Protein AF-A0A7E4UNX4-F1 (afdb_monomer_lite)

Secondary structure (DSSP, 8-state):
------------------------TTTB-TTT-PBP-SSSS-EEEPTTS-EEEHHHHHHHHHTT-EE-SSS-PEE--S-GGGSPB-HHHHHHHHHHHHHHHHTS---SS------HHHHHHHHHHHHHHHHHHHHHHHHHHHHHHHHHHHHHHHHHHHHHHHHHHHHHHH---GGG------TT---------THHHHHHHHS---TTTHHHHHHHHHHHHHHHHH-------------------TT-----------

Sequence (258 aa):
MSYDNTNIITTPIEATSTNDNTFDGFSNCLICHQTFNLTSRAPLVIPCGDTVCRECIQSSIQAGAFKCVDCNDIVAINDLKELPVNVSLIRSLETMKVIATDNVIMPAKSRPKVDVFDLEKQLDDYLAEELMQFTECVDDEVDALDEAIYLIKKVYKSIEAYATEMNRRTTFDEDDVGLLQVPGLTAYDYNYDYGYYNDFVTTGSVADSDQLEADEIDAFEANNNDTRIASRSRACSETSVEMEDEFGFDYIHHSKCK

pLDDT: mean 71.3, std 21.06, range [36.72, 96.88]

InterPro domains:
  IPR001841 Zinc finger, RING-type [PS50089] (29-72)
  IPR013083 Zinc finger, RING/FYVE/PHD-type [G3DSA:3.30.40.10] (17-104)
  IPR027370 Zinc finger, RING-type, eukaryotic [PF13445] (29-68)
  IPR051435 RING finger E3 ubiquitin-protein ligases [PTHR22791] (25-126)

Structure (mmCIF, N/CA/C/O backbone):
data_AF-A0A7E4UNX4-F1
#
_entry.id   AF-A0A7E4UNX4-F1
#
loop_
_atom_site.group_PDB
_atom_site.id
_atom_site.type_symbol
_atom_site.label_atom_id
_atom_site.label_alt_id
_atom_site.label_comp_id
_atom_site.label_asym_id
_atom_site.label_entity_id
_atom_site.label_seq_id
_atom_site.pdbx_PDB_ins_code
_atom_site.Cartn_x
_atom_site.Cartn_y
_atom_site.Cartn_z
_atom_site.occupancy
_atom_site.B_iso_or_equiv
_atom_site.auth_seq_id
_atom_site.auth_comp_id
_atom_site.auth_asym_id
_atom_site.auth_atom_id
_atom_site.pdbx_PDB_model_num
ATOM 1 N N . MET A 1 1 ? -41.470 -48.672 28.994 1.00 44.00 1 MET A N 1
ATOM 2 C CA . MET A 1 1 ? -40.208 -48.348 28.302 1.00 44.00 1 MET A CA 1
ATOM 3 C C . MET A 1 1 ? -40.252 -46.868 27.987 1.00 44.00 1 MET A C 1
ATOM 5 O O . MET A 1 1 ? -41.253 -46.414 27.453 1.00 44.00 1 MET A O 1
ATOM 9 N N . SER A 1 2 ? -39.262 -46.152 28.508 1.00 43.28 2 SER A N 1
ATOM 10 C CA . SER A 1 2 ? -39.123 -44.692 28.555 1.00 43.28 2 SER A CA 1
ATOM 11 C C . SER A 1 2 ? -38.337 -44.178 27.337 1.00 43.28 2 SER A C 1
ATOM 13 O O . SER A 1 2 ? -37.751 -45.007 26.642 1.00 43.28 2 SER A O 1
ATOM 15 N N . TYR A 1 3 ? -38.277 -42.843 27.199 1.00 39.62 3 TYR A N 1
ATOM 16 C CA . TYR A 1 3 ? -37.485 -41.991 26.282 1.00 39.62 3 TYR A CA 1
ATOM 17 C C . TYR A 1 3 ? -38.154 -41.687 24.920 1.00 39.62 3 TYR A C 1
ATOM 19 O O . TYR A 1 3 ? -38.624 -42.598 24.253 1.00 39.62 3 TYR A O 1
ATOM 27 N N . ASP A 1 4 ? -38.245 -40.452 24.414 1.00 39.84 4 ASP A N 1
ATOM 28 C CA . ASP A 1 4 ? -37.863 -39.129 24.924 1.00 39.84 4 ASP A CA 1
ATOM 29 C C . ASP A 1 4 ? -38.672 -38.044 24.185 1.00 39.84 4 ASP A C 1
ATOM 31 O O . ASP A 1 4 ? -38.914 -38.142 22.982 1.00 39.84 4 ASP A O 1
ATOM 35 N N . ASN A 1 5 ? -39.080 -37.008 24.922 1.00 45.53 5 ASN A N 1
ATOM 36 C CA . ASN A 1 5 ? -39.727 -35.796 24.417 1.00 45.53 5 ASN A CA 1
ATOM 37 C C . ASN A 1 5 ? -38.642 -34.805 23.962 1.00 45.53 5 ASN A C 1
ATOM 39 O O . ASN A 1 5 ? -37.939 -34.234 24.798 1.00 45.53 5 ASN A O 1
ATOM 43 N N . THR A 1 6 ? -38.527 -34.543 22.662 1.00 50.34 6 THR A N 1
ATOM 44 C CA . THR A 1 6 ? -37.711 -33.442 22.136 1.00 50.34 6 THR A CA 1
ATOM 45 C C . THR A 1 6 ? -38.497 -32.133 22.185 1.00 50.34 6 THR A C 1
ATOM 47 O O . THR A 1 6 ? -39.309 -31.824 21.317 1.00 50.34 6 THR A O 1
ATOM 50 N N . ASN A 1 7 ? -38.225 -31.344 23.226 1.00 40.00 7 ASN A N 1
ATOM 51 C CA . ASN A 1 7 ? -38.581 -29.930 23.297 1.00 40.00 7 ASN A CA 1
ATOM 52 C C . ASN A 1 7 ? -37.763 -29.145 22.263 1.00 40.00 7 ASN A C 1
ATOM 54 O O . ASN A 1 7 ? -36.572 -28.902 22.458 1.00 40.00 7 ASN A O 1
ATOM 58 N N . ILE A 1 8 ? -38.408 -28.724 21.178 1.00 43.69 8 ILE A N 1
ATOM 59 C CA . ILE A 1 8 ? -37.862 -27.724 20.259 1.00 43.69 8 ILE A CA 1
ATOM 60 C C . ILE A 1 8 ? -38.105 -26.355 20.900 1.00 43.69 8 ILE A C 1
ATOM 62 O O . ILE A 1 8 ? -39.220 -25.834 20.899 1.00 43.69 8 ILE A O 1
ATOM 66 N N . ILE A 1 9 ? -37.057 -25.794 21.503 1.00 44.03 9 ILE A N 1
ATOM 67 C CA . ILE A 1 9 ? -37.040 -24.407 21.970 1.00 44.03 9 ILE A CA 1
ATOM 68 C C . ILE A 1 9 ? -36.856 -23.529 20.731 1.00 44.03 9 ILE A C 1
ATOM 70 O O . ILE A 1 9 ? -35.742 -23.307 20.267 1.00 44.03 9 ILE A O 1
ATOM 74 N N . THR A 1 10 ? -37.967 -23.059 20.173 1.00 40.59 10 THR A N 1
ATOM 75 C CA . THR A 1 10 ? -37.976 -21.974 19.187 1.00 40.59 10 THR A CA 1
ATOM 76 C C . THR A 1 10 ? -37.843 -20.665 19.958 1.00 40.59 10 THR A C 1
ATOM 7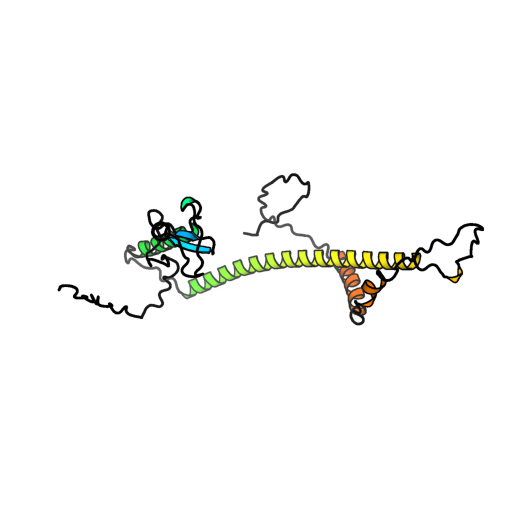8 O O . THR A 1 10 ? -38.800 -20.214 20.588 1.00 40.59 10 THR A O 1
ATOM 81 N N . THR A 1 11 ? -36.649 -20.078 19.979 1.00 46.47 11 THR A N 1
ATOM 82 C CA . THR A 1 11 ? -36.480 -18.692 20.428 1.00 46.47 11 THR A CA 1
ATOM 83 C C . THR A 1 11 ? -37.094 -17.743 19.392 1.00 46.47 11 THR A C 1
ATOM 85 O O . THR A 1 11 ? -37.075 -18.050 18.196 1.00 46.47 11 THR A O 1
ATOM 88 N N . PRO A 1 12 ? -37.660 -16.595 19.808 1.00 43.38 12 PRO A N 1
ATOM 89 C CA . PRO A 1 12 ? -38.169 -15.609 18.870 1.00 43.38 12 PRO A CA 1
ATOM 90 C C . PRO A 1 12 ? -36.982 -14.995 18.128 1.00 43.38 12 PRO A C 1
ATOM 92 O O . PRO A 1 12 ? -36.076 -14.441 18.747 1.00 43.38 12 PRO A O 1
ATOM 95 N N . ILE A 1 13 ? -36.992 -15.103 16.803 1.00 46.28 13 ILE A N 1
ATOM 96 C CA . ILE A 1 13 ? -36.142 -14.291 15.938 1.00 46.28 13 ILE A CA 1
ATOM 97 C C . ILE A 1 13 ? -36.714 -12.876 16.029 1.00 46.28 13 ILE A C 1
ATOM 99 O O . ILE A 1 13 ? -37.754 -12.577 15.440 1.00 46.28 13 ILE A O 1
ATOM 103 N N . GLU A 1 14 ? -36.080 -12.033 16.840 1.00 44.41 14 GLU A N 1
ATOM 104 C CA . GLU A 1 14 ? -36.324 -10.597 16.823 1.00 44.41 14 GLU A CA 1
ATOM 105 C C . GLU A 1 14 ? -35.944 -10.079 15.436 1.00 44.41 14 GLU A C 1
ATOM 107 O O . GLU A 1 14 ? -34.805 -10.204 14.986 1.00 44.41 14 GLU A O 1
ATOM 112 N N . ALA A 1 15 ? -36.945 -9.560 14.729 1.00 47.31 15 ALA A N 1
ATOM 113 C CA . ALA A 1 15 ? -36.776 -8.931 13.436 1.00 47.31 15 ALA A CA 1
ATOM 114 C C . ALA A 1 15 ? -35.871 -7.705 13.599 1.00 47.31 15 ALA A C 1
ATOM 116 O O . ALA A 1 15 ? -36.282 -6.682 14.150 1.00 47.31 15 ALA A O 1
ATOM 117 N N . THR A 1 16 ? -34.637 -7.805 13.114 1.00 39.34 16 THR A N 1
ATOM 118 C CA . THR A 1 16 ? -33.763 -6.651 12.965 1.00 39.34 16 THR A CA 1
ATOM 119 C C . THR A 1 16 ? -34.280 -5.790 11.819 1.00 39.34 16 THR A C 1
ATOM 121 O O . THR A 1 16 ? -34.360 -6.196 10.661 1.00 39.34 16 THR A O 1
ATOM 124 N N . SER A 1 17 ? -34.685 -4.585 12.206 1.00 43.59 17 SER A N 1
ATOM 125 C CA . SER A 1 17 ? -35.037 -3.455 11.358 1.00 43.59 17 SER A CA 1
ATOM 126 C C . SER A 1 17 ? -33.935 -3.188 10.331 1.00 43.59 17 SER A C 1
ATOM 128 O O . SER A 1 17 ? -32.885 -2.643 10.657 1.00 43.59 17 SER A O 1
ATOM 130 N N . THR A 1 18 ? -34.185 -3.554 9.078 1.00 51.38 18 THR A N 1
ATOM 131 C CA . THR A 1 18 ? -33.386 -3.146 7.923 1.00 51.38 18 THR A CA 1
ATOM 132 C C . THR A 1 18 ? -33.704 -1.691 7.603 1.00 51.38 18 THR A C 1
ATOM 134 O O . THR A 1 18 ? -34.692 -1.429 6.923 1.00 51.38 18 THR A O 1
ATOM 137 N N . ASN A 1 19 ? -32.920 -0.763 8.143 1.00 56.94 19 ASN A N 1
ATOM 138 C CA . ASN A 1 19 ? -32.710 0.585 7.613 1.00 56.94 19 ASN A CA 1
ATOM 139 C C . ASN A 1 19 ? -31.602 1.239 8.439 1.00 56.94 19 ASN A C 1
ATOM 141 O O . ASN A 1 19 ? -31.904 1.872 9.440 1.00 56.94 19 ASN A O 1
ATOM 145 N N . ASP A 1 20 ? -30.350 1.055 8.029 1.00 43.50 20 ASP A N 1
ATOM 146 C CA . ASP A 1 20 ? -29.306 2.063 8.216 1.00 43.50 20 ASP A CA 1
ATOM 147 C C . ASP A 1 20 ? -28.106 1.704 7.333 1.00 43.50 20 ASP A C 1
ATOM 149 O O . ASP A 1 20 ? -27.371 0.753 7.583 1.00 43.50 20 ASP A O 1
ATOM 153 N N . ASN A 1 21 ? -27.906 2.492 6.275 1.00 46.56 21 ASN A N 1
ATOM 154 C CA . ASN A 1 21 ? -26.617 2.607 5.595 1.00 46.56 21 ASN A CA 1
ATOM 155 C C . ASN A 1 21 ? -25.694 3.500 6.444 1.00 46.56 21 ASN A C 1
ATOM 157 O O . ASN A 1 21 ? -25.134 4.475 5.939 1.00 46.56 21 ASN A O 1
ATOM 161 N N . THR A 1 22 ? -25.575 3.229 7.746 1.00 49.22 22 THR A N 1
ATOM 162 C CA . THR A 1 22 ? -24.546 3.870 8.553 1.00 49.22 22 THR A CA 1
ATOM 163 C C . THR A 1 22 ? -23.226 3.183 8.251 1.00 49.22 22 THR A C 1
ATOM 165 O O . THR A 1 22 ? -23.085 1.961 8.276 1.00 49.22 22 THR A O 1
ATOM 168 N N . PHE A 1 23 ? -22.253 4.007 7.893 1.00 51.16 23 PHE A N 1
ATOM 169 C CA . PHE A 1 23 ? -20.862 3.673 7.623 1.00 51.16 23 PHE A CA 1
ATOM 170 C C . PHE A 1 23 ? -20.157 3.221 8.926 1.00 51.16 23 PHE A C 1
ATOM 172 O O . PHE A 1 23 ? -19.158 3.792 9.344 1.00 51.16 23 PHE A O 1
ATOM 179 N N . ASP A 1 24 ? -20.704 2.212 9.611 1.00 57.22 24 ASP A N 1
ATOM 180 C CA . ASP A 1 24 ? -20.286 1.727 10.938 1.00 57.22 24 ASP A CA 1
ATOM 181 C C . ASP A 1 24 ? -19.348 0.506 10.862 1.00 57.22 24 ASP A C 1
ATOM 183 O O . ASP A 1 24 ? -18.992 -0.092 11.881 1.00 57.22 24 ASP A O 1
ATOM 187 N N . GLY A 1 25 ? -18.935 0.117 9.652 1.00 65.69 25 GLY A N 1
ATOM 188 C CA . GLY A 1 25 ? -18.135 -1.090 9.423 1.00 65.69 25 GLY A CA 1
ATOM 189 C C . GLY A 1 25 ? -16.699 -1.004 9.944 1.00 65.69 25 GLY A C 1
ATOM 190 O O . GLY A 1 25 ? -16.122 -2.022 10.310 1.00 65.69 25 GLY A O 1
ATOM 191 N N . PHE A 1 26 ? -16.117 0.195 10.024 1.00 80.31 26 PHE A N 1
ATOM 192 C CA . PHE A 1 26 ? -14.691 0.343 10.338 1.00 80.31 26 PHE A CA 1
ATOM 193 C C . PHE A 1 26 ? -14.391 0.325 11.841 1.00 80.31 26 PHE A C 1
ATOM 195 O O . PHE A 1 26 ? -13.307 -0.075 12.251 1.00 80.31 26 PHE A O 1
ATOM 202 N N . SER A 1 27 ? -15.336 0.750 12.683 1.00 88.25 27 SER A N 1
ATOM 203 C CA . SER A 1 27 ? -15.129 0.928 14.128 1.00 88.25 27 SER A CA 1
ATOM 204 C C . SER A 1 27 ? -15.404 -0.325 14.963 1.00 88.25 27 SER A C 1
ATOM 206 O O . SER A 1 27 ? -15.071 -0.357 16.154 1.00 88.25 27 SER A O 1
ATOM 208 N N . ASN A 1 28 ? -15.994 -1.354 14.353 1.00 93.06 28 ASN A N 1
ATOM 209 C CA . ASN A 1 28 ? -16.542 -2.515 15.036 1.00 93.06 28 ASN A CA 1
ATOM 210 C C . ASN A 1 28 ? -15.865 -3.811 14.584 1.00 93.06 28 ASN A C 1
ATOM 212 O O . ASN A 1 28 ? -15.487 -3.981 13.430 1.00 93.06 28 ASN A O 1
ATOM 216 N N . CYS A 1 29 ? -15.735 -4.759 15.508 1.00 94.25 29 CYS A N 1
ATOM 217 C CA . CYS A 1 29 ? -15.211 -6.084 15.196 1.00 94.25 29 CYS A CA 1
ATOM 218 C C . CYS A 1 29 ? -16.182 -6.863 14.300 1.00 94.25 29 CYS A C 1
ATOM 220 O O . CYS A 1 29 ? -17.353 -6.996 14.647 1.00 94.25 29 CYS A O 1
ATOM 222 N N . LEU A 1 30 ? -15.685 -7.468 13.220 1.00 91.12 30 LEU A N 1
ATOM 223 C CA . LEU A 1 30 ? -16.496 -8.221 12.251 1.00 91.12 30 LEU A CA 1
ATOM 224 C C . LEU A 1 30 ? -17.196 -9.462 12.834 1.00 91.12 30 LEU A C 1
ATOM 226 O O . LEU A 1 30 ? -18.178 -9.930 12.273 1.00 91.12 30 LEU A O 1
ATOM 230 N N . ILE A 1 31 ? -16.711 -9.992 13.963 1.00 93.25 31 ILE A N 1
ATOM 231 C CA . ILE A 1 31 ? -17.255 -11.212 14.585 1.00 93.25 31 ILE A CA 1
ATOM 232 C C . ILE A 1 31 ? -18.332 -10.904 15.628 1.00 93.25 31 ILE A C 1
ATOM 234 O O . ILE A 1 31 ? -19.344 -11.592 15.704 1.00 93.25 31 ILE A O 1
ATOM 238 N N . CYS A 1 32 ? -18.106 -9.905 16.484 1.00 94.81 32 CYS A N 1
ATOM 239 C CA . CYS A 1 32 ? -19.021 -9.592 17.592 1.00 94.81 32 CYS A CA 1
ATOM 240 C C . CYS A 1 32 ? -19.773 -8.270 17.424 1.00 94.81 32 CYS A C 1
ATOM 242 O O . CYS A 1 32 ? -20.590 -7.942 18.280 1.00 94.81 32 CYS A O 1
ATOM 244 N N . HIS A 1 33 ? -19.464 -7.502 16.376 1.00 93.38 33 HIS A N 1
ATOM 245 C CA . HIS A 1 33 ? -20.041 -6.194 16.057 1.00 93.38 33 HIS A CA 1
ATOM 246 C C . HIS A 1 33 ? -19.931 -5.149 17.174 1.00 93.38 33 HIS A C 1
ATOM 248 O O . HIS A 1 33 ? -20.681 -4.181 17.202 1.00 93.38 33 HIS A O 1
ATOM 254 N N . GLN A 1 34 ? -18.981 -5.320 18.096 1.00 93.19 34 GLN A N 1
ATOM 255 C CA . GLN A 1 34 ? -18.726 -4.337 19.147 1.00 93.19 34 GLN A CA 1
ATOM 256 C C . GLN A 1 34 ? -17.508 -3.483 18.814 1.00 93.19 34 GLN A C 1
ATOM 258 O O . GLN A 1 34 ? -16.544 -3.966 18.211 1.00 93.19 34 GLN A O 1
ATOM 263 N N . THR A 1 35 ? -17.535 -2.242 19.287 1.00 92.56 35 THR A N 1
ATOM 264 C CA . THR A 1 35 ? -16.486 -1.252 19.055 1.00 92.56 35 THR A CA 1
ATOM 265 C C . THR A 1 35 ? -15.158 -1.664 19.682 1.00 92.56 35 THR A C 1
ATOM 267 O O . THR A 1 35 ? -15.101 -2.174 20.809 1.00 92.56 35 THR A O 1
ATOM 270 N N . PHE A 1 36 ? -14.071 -1.416 18.957 1.00 94.62 36 PHE A N 1
ATOM 271 C CA . PHE A 1 36 ? -12.723 -1.683 19.448 1.00 94.62 36 PHE A CA 1
ATOM 272 C C . PHE A 1 36 ? -12.348 -0.788 20.640 1.00 94.62 36 PHE A C 1
ATOM 274 O O . PHE A 1 36 ? -12.785 0.358 20.768 1.00 94.62 36 PHE A O 1
ATOM 281 N N . ASN A 1 37 ? -11.512 -1.319 21.534 1.00 90.75 37 ASN A N 1
ATOM 282 C CA . ASN A 1 37 ? -10.936 -0.576 22.656 1.00 90.75 37 ASN A CA 1
ATOM 283 C C . ASN A 1 37 ? -9.554 -1.129 23.025 1.00 90.75 37 ASN A C 1
ATOM 285 O O . ASN A 1 37 ? -9.267 -2.291 22.771 1.00 90.75 37 ASN A O 1
ATOM 289 N N . LEU A 1 38 ? -8.697 -0.322 23.649 1.00 88.06 38 LEU A N 1
ATOM 290 C CA . LEU A 1 38 ? -7.324 -0.733 23.976 1.00 88.06 38 LEU A CA 1
ATOM 291 C C . LEU A 1 38 ? -7.230 -1.825 25.052 1.00 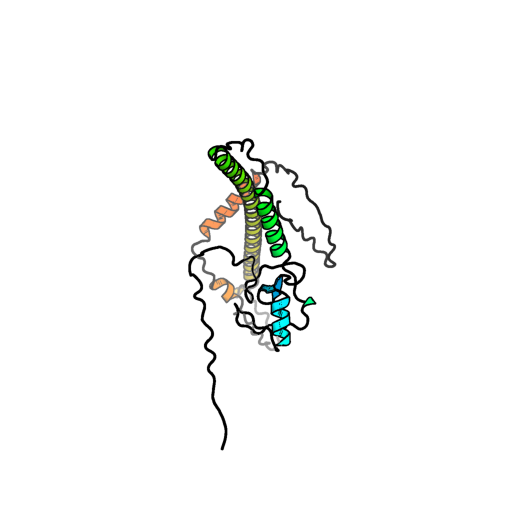88.06 38 LEU A C 1
ATOM 293 O O . LEU A 1 38 ? -6.225 -2.529 25.121 1.00 88.06 38 LEU A O 1
ATOM 297 N N . THR A 1 39 ? -8.256 -1.971 25.889 1.00 88.06 39 THR A N 1
ATOM 298 C CA . THR A 1 39 ? -8.182 -2.798 27.097 1.00 88.06 39 THR A CA 1
ATOM 299 C C . THR A 1 39 ? -8.513 -4.256 26.808 1.00 88.06 39 THR A C 1
ATOM 301 O O . THR A 1 39 ? -7.677 -5.138 26.982 1.00 88.06 39 THR A O 1
ATOM 304 N N . SER A 1 40 ? -9.742 -4.524 26.377 1.00 90.56 40 SER A N 1
ATOM 305 C CA . SER A 1 40 ? -10.277 -5.878 26.237 1.00 90.56 40 SER A CA 1
ATOM 306 C C . SER A 1 40 ? -10.510 -6.246 24.769 1.00 90.56 40 SER A C 1
ATOM 308 O O . SER A 1 40 ? -10.265 -7.376 24.354 1.00 90.56 40 SER A O 1
ATOM 310 N N . ARG A 1 41 ? -10.844 -5.259 23.928 1.00 94.44 41 ARG A N 1
ATOM 311 C CA . ARG A 1 41 ? -11.157 -5.445 22.501 1.00 94.44 41 ARG A CA 1
ATOM 312 C C . ARG A 1 41 ? -10.122 -4.794 21.600 1.00 94.44 41 ARG A C 1
ATOM 314 O O . ARG A 1 41 ? -10.485 -4.098 20.653 1.00 94.44 41 ARG A O 1
ATOM 321 N N . ALA A 1 42 ? -8.843 -5.011 21.904 1.00 95.81 42 ALA A N 1
ATOM 322 C CA . ALA A 1 42 ? -7.764 -4.463 21.090 1.00 95.81 42 ALA A CA 1
ATOM 323 C C . ALA A 1 42 ? -7.902 -4.995 19.649 1.00 95.81 42 ALA A C 1
ATOM 325 O O . ALA A 1 42 ? -8.073 -6.210 19.496 1.00 95.81 42 ALA A O 1
ATOM 326 N N . PRO A 1 43 ? -7.878 -4.129 18.622 1.00 96.88 43 PRO A N 1
ATOM 327 C CA . PRO A 1 43 ? -7.968 -4.542 17.229 1.00 96.88 43 PRO A CA 1
ATOM 328 C C . PRO A 1 43 ? -6.649 -5.201 16.826 1.00 96.88 43 PRO A C 1
ATOM 330 O O . PRO A 1 43 ? -5.623 -4.529 16.764 1.00 96.88 43 PRO A O 1
ATOM 333 N N . LEU A 1 44 ? -6.660 -6.511 16.601 1.00 96.50 44 LEU A N 1
ATOM 334 C CA . LEU A 1 44 ? -5.495 -7.280 16.171 1.00 96.50 44 LEU A CA 1
ATOM 335 C C . LEU A 1 44 ? -5.602 -7.556 14.673 1.00 96.50 44 LEU A C 1
ATOM 337 O O . LEU A 1 44 ? -6.660 -7.977 14.203 1.00 96.50 44 LEU A O 1
ATOM 341 N N . VAL A 1 45 ? -4.516 -7.316 13.944 1.00 96.00 45 VAL A N 1
ATOM 342 C CA . VAL A 1 45 ? -4.421 -7.609 12.512 1.00 96.00 45 VAL A CA 1
ATOM 343 C C . VAL A 1 45 ? -3.992 -9.061 12.345 1.00 96.00 45 VAL A C 1
ATOM 345 O O . VAL A 1 45 ? -2.953 -9.470 12.867 1.00 96.00 45 VAL A O 1
ATOM 348 N N . ILE A 1 46 ? -4.803 -9.849 11.646 1.00 94.88 46 ILE A N 1
ATOM 349 C CA . ILE A 1 46 ? -4.486 -11.242 11.313 1.00 94.88 46 ILE A CA 1
ATOM 350 C C . ILE A 1 46 ? -3.675 -11.313 10.001 1.00 94.88 46 ILE A C 1
ATOM 352 O O . ILE A 1 46 ? -3.680 -10.353 9.236 1.00 94.88 46 ILE A O 1
ATOM 356 N N . PRO A 1 47 ? -2.973 -12.424 9.700 1.00 93.94 47 PRO A N 1
ATOM 357 C CA . PRO A 1 47 ? -2.087 -12.546 8.535 1.00 93.94 47 PRO A CA 1
ATOM 358 C C . PRO A 1 47 ? -2.717 -12.253 7.167 1.00 93.94 47 PRO A C 1
ATOM 360 O O . PRO A 1 47 ? -1.997 -11.861 6.255 1.00 93.94 47 PRO A O 1
ATOM 363 N N . CYS A 1 48 ? -4.034 -12.418 7.006 1.00 93.12 48 CYS A N 1
ATOM 364 C CA . CYS A 1 48 ? -4.735 -12.048 5.770 1.00 93.12 48 CYS A CA 1
ATOM 365 C C . CYS A 1 48 ? -5.003 -10.537 5.635 1.00 93.12 48 CYS A C 1
ATOM 367 O O . CYS A 1 48 ? -5.456 -10.103 4.584 1.00 93.12 48 CYS A O 1
ATOM 369 N N . GLY A 1 49 ? -4.702 -9.738 6.665 1.00 93.19 49 GLY A N 1
ATOM 370 C CA . GLY A 1 49 ? -4.854 -8.280 6.684 1.00 93.19 49 GLY A CA 1
ATOM 371 C C . GLY A 1 49 ? -6.082 -7.778 7.448 1.00 93.19 49 GLY A C 1
ATOM 372 O O . GLY A 1 49 ? -6.123 -6.605 7.825 1.00 93.19 49 GLY A O 1
ATOM 373 N N . ASP A 1 50 ? -7.051 -8.647 7.741 1.00 92.75 50 ASP A N 1
ATOM 374 C CA . ASP A 1 50 ? -8.273 -8.235 8.434 1.00 92.75 50 ASP A CA 1
ATOM 375 C C . ASP A 1 50 ? -8.009 -7.890 9.904 1.00 92.75 50 ASP A C 1
ATOM 377 O O . ASP A 1 50 ? -7.033 -8.324 10.521 1.00 92.75 50 ASP A O 1
ATOM 381 N N . THR A 1 51 ? -8.897 -7.088 10.490 1.00 95.19 51 THR A N 1
ATOM 382 C CA . THR A 1 51 ? -8.783 -6.647 11.884 1.00 95.19 51 THR A CA 1
ATOM 383 C C . THR A 1 51 ? -9.906 -7.235 12.734 1.00 95.19 51 THR A C 1
ATOM 385 O O . THR A 1 51 ? -11.087 -6.983 12.501 1.00 95.19 51 THR A O 1
ATOM 388 N N . VAL A 1 52 ? -9.544 -7.988 13.774 1.00 95.56 52 VAL A N 1
ATOM 389 C CA . VAL A 1 52 ? -10.489 -8.667 14.675 1.00 95.56 52 VAL A CA 1
ATOM 390 C C . VAL A 1 52 ? -10.120 -8.383 16.129 1.00 95.56 52 VAL A C 1
ATOM 392 O O . VAL A 1 52 ? -8.953 -8.212 16.473 1.00 95.56 52 VAL A O 1
ATOM 395 N N . CYS A 1 53 ? -11.110 -8.281 17.021 1.00 96.75 53 CYS A N 1
ATOM 396 C CA . CYS A 1 53 ? -10.818 -7.950 18.413 1.00 96.75 53 CYS A CA 1
ATOM 397 C C . CYS A 1 53 ? -10.162 -9.128 19.153 1.00 96.75 53 CYS A C 1
ATOM 399 O O . CYS A 1 53 ? -10.508 -10.292 18.932 1.00 96.75 53 CYS A O 1
ATOM 401 N N . ARG A 1 54 ? -9.259 -8.807 20.089 1.00 96.38 54 ARG A N 1
ATOM 402 C CA . ARG A 1 54 ? -8.540 -9.775 20.936 1.00 96.38 54 ARG A CA 1
ATOM 403 C C . ARG A 1 54 ? -9.453 -10.842 21.547 1.00 96.38 54 ARG A C 1
ATOM 405 O O . ARG A 1 54 ? -9.128 -12.022 21.468 1.00 96.38 54 ARG A O 1
ATOM 412 N N . GLU A 1 55 ? -10.583 -10.437 22.126 1.00 96.50 55 GLU A N 1
ATOM 413 C CA . GLU A 1 55 ? -11.561 -11.355 22.729 1.00 96.50 55 GLU A CA 1
ATOM 414 C C . GLU A 1 55 ? -12.073 -12.402 21.727 1.00 96.50 55 GLU A C 1
ATOM 416 O O . GLU A 1 55 ? -12.060 -13.591 22.034 1.00 96.50 55 GLU A O 1
ATOM 421 N N . CYS A 1 56 ? -12.465 -11.998 20.514 1.00 95.88 56 CYS A N 1
ATOM 422 C CA . CYS A 1 56 ? -12.996 -12.924 19.510 1.00 95.88 56 CYS A CA 1
ATOM 423 C C . CYS A 1 56 ? -11.945 -13.921 19.015 1.00 95.88 56 CYS A C 1
ATOM 425 O O . CYS A 1 56 ? -12.250 -15.107 18.859 1.00 95.88 56 CYS A O 1
ATOM 427 N N . ILE A 1 57 ? -10.706 -13.465 18.804 1.00 94.94 57 ILE A N 1
ATOM 428 C CA . ILE A 1 57 ? -9.607 -14.360 18.428 1.00 94.94 57 ILE A CA 1
ATOM 429 C C . ILE A 1 57 ? -9.342 -15.353 19.567 1.00 94.94 57 ILE A C 1
ATOM 431 O O . ILE A 1 57 ? -9.299 -16.560 19.336 1.00 94.94 57 ILE A O 1
ATOM 435 N N . GLN A 1 58 ? -9.252 -14.869 20.809 1.00 95.06 58 GLN A N 1
ATOM 436 C CA . GLN A 1 58 ? -9.005 -15.705 21.982 1.00 95.06 58 GLN A CA 1
ATOM 437 C C . GLN A 1 58 ? -10.095 -16.767 22.186 1.00 95.06 58 GLN A C 1
ATOM 439 O O . GLN A 1 58 ? -9.769 -17.933 22.408 1.00 95.06 58 GLN A O 1
ATOM 444 N N . SER A 1 59 ? -11.374 -16.399 22.076 1.00 94.19 59 SER A N 1
ATOM 445 C CA . SER A 1 59 ? -12.489 -17.348 22.185 1.00 94.19 59 SER A CA 1
ATOM 446 C C . SER A 1 59 ? -12.467 -18.404 21.078 1.00 94.19 59 SER A C 1
ATOM 448 O O . SER A 1 59 ? -12.762 -19.568 21.339 1.00 94.19 59 SER A O 1
ATOM 450 N N . SER A 1 60 ? -12.076 -18.032 19.858 1.00 92.19 60 SER A N 1
ATOM 451 C CA . SER A 1 60 ? -12.007 -18.970 18.728 1.00 92.19 60 SER A CA 1
ATOM 452 C C . SER A 1 60 ? -10.839 -19.949 18.859 1.00 92.19 60 SER A C 1
ATOM 454 O O . SER A 1 60 ? -11.003 -21.143 18.624 1.00 92.19 60 SER A O 1
ATOM 456 N N . ILE A 1 61 ? -9.671 -19.477 19.311 1.00 90.19 61 ILE A N 1
ATOM 457 C CA . ILE A 1 61 ? -8.519 -20.346 19.598 1.00 90.19 61 ILE A CA 1
ATOM 458 C C . ILE A 1 61 ? -8.870 -21.345 20.709 1.00 90.19 61 ILE A C 1
ATOM 460 O O . ILE A 1 61 ? -8.560 -22.527 20.589 1.00 90.19 61 ILE A O 1
ATOM 464 N N . GLN A 1 62 ? -9.580 -20.908 21.756 1.00 90.50 62 GLN A N 1
ATOM 465 C CA . GLN A 1 62 ? -10.073 -21.805 22.811 1.00 90.50 62 GLN A CA 1
ATOM 466 C C . GLN A 1 62 ? -11.070 -22.853 22.291 1.00 90.50 62 GLN A C 1
ATOM 468 O O . GLN A 1 62 ? -11.139 -23.948 22.846 1.00 90.50 62 GLN A O 1
ATOM 473 N N . ALA A 1 63 ? -11.810 -22.544 21.223 1.00 88.38 63 ALA A N 1
ATOM 474 C CA . ALA A 1 63 ? -12.694 -23.485 20.536 1.00 88.38 63 ALA A CA 1
ATOM 475 C C . ALA A 1 63 ? -11.955 -24.429 19.561 1.00 88.38 63 ALA A C 1
ATOM 477 O O . ALA A 1 63 ? -12.560 -25.373 19.056 1.00 88.38 63 ALA A O 1
ATOM 478 N N . GLY A 1 64 ? -10.657 -24.209 19.321 1.00 87.62 64 GLY A N 1
ATOM 479 C CA . GLY A 1 64 ? -9.758 -25.129 18.620 1.00 87.62 64 GLY A CA 1
ATOM 480 C C . GLY A 1 64 ? -9.025 -24.523 17.423 1.00 87.62 64 GLY A C 1
ATOM 481 O O . GLY A 1 64 ? -7.907 -24.940 17.133 1.00 87.62 64 GLY A O 1
ATOM 482 N N . ALA A 1 65 ? -9.614 -23.545 16.736 1.00 89.94 65 ALA A N 1
ATOM 483 C CA . ALA A 1 65 ? -8.982 -22.849 15.617 1.00 89.94 65 ALA A CA 1
ATOM 484 C C . ALA A 1 65 ? -9.690 -21.521 15.341 1.00 89.94 65 ALA A C 1
ATOM 486 O O . ALA A 1 65 ? -10.908 -21.408 15.485 1.00 89.94 65 ALA A O 1
ATOM 487 N N . PHE A 1 66 ? -8.931 -20.523 14.894 1.00 92.38 66 PHE A N 1
ATOM 488 C CA . PHE A 1 66 ? -9.499 -19.285 14.379 1.00 92.38 66 PHE A CA 1
ATOM 489 C C . PHE A 1 66 ? -9.642 -19.372 12.857 1.00 92.38 66 PHE A C 1
ATOM 491 O O . PHE A 1 66 ? -8.701 -19.726 12.144 1.00 92.38 66 PHE A O 1
ATOM 498 N N . LYS A 1 67 ? -10.832 -19.029 12.369 1.00 93.62 67 LYS A N 1
ATOM 499 C CA . LYS A 1 67 ? -11.152 -18.960 10.947 1.00 93.62 67 LYS A CA 1
ATOM 500 C C . LYS A 1 67 ? -11.555 -17.530 10.619 1.00 93.62 67 LYS A C 1
ATOM 502 O O . LYS A 1 67 ? -12.443 -16.995 11.282 1.00 93.62 67 LYS A O 1
ATOM 507 N N . CYS A 1 68 ? -10.902 -16.918 9.636 1.00 92.81 68 CYS A N 1
ATOM 508 C CA . CYS A 1 68 ? -11.281 -15.576 9.214 1.00 92.81 68 CYS A CA 1
ATOM 509 C C . CYS A 1 68 ? -12.680 -15.597 8.576 1.00 92.81 68 CYS A C 1
ATOM 511 O O . CYS A 1 68 ? -13.027 -16.547 7.875 1.00 92.81 68 CYS A O 1
ATOM 513 N N . VAL A 1 69 ? -13.482 -14.561 8.828 1.00 90.12 69 VAL A N 1
ATOM 514 C CA . VAL A 1 69 ? -14.836 -14.433 8.266 1.00 90.12 69 VAL A CA 1
ATOM 515 C C . VAL A 1 69 ? -14.791 -14.016 6.795 1.00 90.12 69 VAL A C 1
ATOM 517 O O . VAL A 1 69 ? -15.588 -14.528 6.013 1.00 90.12 69 VAL A O 1
ATOM 520 N N . ASP A 1 70 ? -13.839 -13.161 6.414 1.00 88.69 70 ASP A N 1
ATOM 521 C CA . ASP A 1 70 ? -13.781 -12.578 5.070 1.00 88.69 70 ASP A CA 1
ATOM 522 C C . ASP A 1 70 ? -13.089 -13.508 4.070 1.00 88.69 70 ASP A C 1
ATOM 524 O O . ASP A 1 70 ? -13.670 -13.858 3.043 1.00 88.69 70 ASP A O 1
ATOM 528 N N . CYS A 1 71 ? -11.875 -13.980 4.379 1.00 91.06 71 CYS A N 1
ATOM 529 C CA . CYS A 1 71 ? -11.160 -14.903 3.490 1.00 91.06 71 CYS A CA 1
ATOM 530 C C . CYS A 1 71 ? -11.524 -16.381 3.701 1.00 91.06 71 CYS A C 1
ATOM 532 O O . CYS A 1 71 ? -11.163 -17.221 2.883 1.00 91.06 71 CYS A O 1
ATOM 534 N N . ASN A 1 72 ? -12.258 -16.722 4.770 1.00 89.69 72 ASN A N 1
ATOM 535 C CA . ASN A 1 72 ? -12.653 -18.096 5.110 1.00 89.69 72 ASN A CA 1
ATOM 536 C C . ASN A 1 72 ? -11.467 -19.066 5.342 1.00 89.69 72 ASN A C 1
ATOM 538 O O . ASN A 1 72 ? -11.681 -20.278 5.452 1.00 89.69 72 ASN A O 1
ATOM 542 N N . ASP A 1 73 ? -10.243 -18.548 5.471 1.00 90.94 73 ASP A N 1
ATOM 543 C CA . ASP A 1 73 ? -9.039 -19.332 5.739 1.00 90.94 73 ASP A CA 1
ATOM 544 C C . ASP A 1 73 ? -8.862 -19.614 7.234 1.00 90.94 73 ASP A C 1
ATOM 546 O O . ASP A 1 73 ? -9.219 -18.816 8.109 1.00 90.94 73 ASP A O 1
ATOM 550 N N . ILE A 1 74 ? -8.284 -20.780 7.532 1.00 89.19 74 ILE A N 1
ATOM 551 C CA . ILE A 1 74 ? -7.851 -21.132 8.885 1.00 89.19 74 ILE A CA 1
ATOM 552 C C . ILE A 1 74 ? -6.526 -20.423 9.137 1.00 89.19 74 ILE A C 1
ATOM 554 O O . ILE A 1 74 ? -5.524 -20.709 8.482 1.00 89.19 74 ILE A O 1
ATOM 558 N N . VAL A 1 75 ? -6.513 -19.521 10.111 1.00 88.19 75 VAL A N 1
ATOM 559 C CA . VAL A 1 75 ? -5.301 -18.799 10.484 1.00 88.19 75 VAL A CA 1
ATOM 560 C C . VAL A 1 75 ? -4.614 -19.553 11.612 1.00 88.19 75 VAL A C 1
ATOM 562 O O . VAL A 1 75 ? -5.173 -19.728 12.697 1.00 88.19 75 VAL A O 1
ATOM 565 N N . ALA A 1 76 ? -3.377 -19.977 11.369 1.00 87.88 76 ALA A N 1
ATOM 566 C CA . ALA A 1 76 ? -2.524 -20.522 12.413 1.00 87.88 76 ALA A CA 1
ATOM 567 C C . ALA A 1 76 ? -2.036 -19.380 13.319 1.00 87.88 76 ALA A C 1
ATOM 569 O O . ALA A 1 76 ? -1.183 -18.589 12.923 1.00 87.88 76 ALA A O 1
ATOM 570 N N . ILE A 1 77 ? -2.598 -19.284 14.526 1.00 87.50 77 ILE A N 1
ATOM 571 C CA . ILE A 1 77 ? -2.207 -18.300 15.543 1.00 87.50 77 ILE A CA 1
ATOM 572 C C . ILE A 1 77 ? -1.652 -19.075 16.736 1.00 87.50 77 ILE A C 1
ATOM 574 O O . ILE A 1 77 ? -2.405 -19.763 17.425 1.00 87.50 77 ILE A O 1
ATOM 578 N N . ASN A 1 78 ? -0.341 -18.977 16.965 1.00 84.81 78 ASN A N 1
ATOM 579 C CA . ASN A 1 78 ? 0.329 -19.670 18.068 1.00 84.81 78 ASN A CA 1
ATOM 580 C C . ASN A 1 78 ? 0.213 -18.879 19.378 1.00 84.81 78 ASN A C 1
ATOM 582 O O . ASN A 1 78 ? -0.132 -19.444 20.415 1.00 84.81 78 ASN A O 1
ATOM 586 N N . ASP A 1 79 ? 0.455 -17.566 19.323 1.00 88.44 79 ASP A N 1
ATOM 587 C CA . ASP A 1 79 ? 0.278 -16.644 20.444 1.00 88.44 79 ASP A CA 1
ATOM 588 C C . ASP A 1 79 ? -0.430 -15.363 19.970 1.00 88.44 79 ASP A C 1
ATOM 590 O O . ASP A 1 79 ? -0.090 -14.760 18.955 1.00 88.44 79 ASP A O 1
ATOM 594 N N . LEU A 1 80 ? -1.411 -14.904 20.748 1.00 91.44 80 LEU A N 1
ATOM 595 C CA . LEU A 1 80 ? -2.108 -13.633 20.532 1.00 91.44 80 LEU A CA 1
ATOM 596 C C . LEU A 1 80 ? -1.162 -12.425 20.572 1.00 91.44 80 LEU A C 1
ATOM 598 O O . LEU A 1 80 ? -1.501 -11.374 20.034 1.00 91.44 80 LEU A O 1
ATOM 602 N N . LYS A 1 81 ? -0.011 -12.542 21.246 1.00 90.94 81 LYS A N 1
ATOM 603 C CA . LYS A 1 81 ? 0.996 -11.473 21.333 1.00 90.94 81 LYS A CA 1
ATOM 604 C C . LYS A 1 81 ? 1.768 -11.253 20.035 1.00 90.94 81 LYS A C 1
ATOM 606 O O . LYS A 1 81 ? 2.350 -10.186 19.878 1.00 90.94 81 LYS A O 1
ATOM 611 N N . GLU A 1 82 ? 1.784 -12.239 19.141 1.00 91.56 82 GLU A N 1
ATOM 612 C CA . GLU A 1 82 ? 2.463 -12.143 17.843 1.00 91.56 82 GLU A CA 1
ATOM 613 C C . GLU A 1 82 ? 1.661 -11.306 16.842 1.00 91.56 82 GLU A C 1
ATOM 615 O O . GLU A 1 82 ? 2.217 -10.806 15.867 1.00 91.56 82 GLU A O 1
ATOM 620 N N . LEU A 1 83 ? 0.360 -11.119 17.089 1.00 94.69 83 LEU A N 1
ATOM 621 C CA . LEU A 1 83 ? -0.496 -10.339 16.210 1.00 94.69 83 LEU A CA 1
ATOM 622 C C . LEU A 1 83 ? -0.307 -8.835 16.457 1.00 94.69 83 LEU A C 1
ATOM 624 O O . LEU A 1 83 ? -0.490 -8.369 17.590 1.00 94.69 83 LEU A O 1
ATOM 628 N N . PRO A 1 84 ? 0.010 -8.049 15.414 1.00 96.38 84 PRO A N 1
ATOM 629 C CA . PRO A 1 84 ? 0.162 -6.613 15.557 1.00 96.38 84 PRO A CA 1
ATOM 630 C C . PRO A 1 84 ? -1.180 -5.949 15.878 1.00 96.38 84 PRO A C 1
ATOM 632 O O . PRO A 1 84 ? -2.230 -6.287 15.329 1.00 96.38 84 PRO A O 1
ATOM 635 N N . VAL A 1 85 ? -1.145 -4.967 16.778 1.00 96.25 85 VAL A N 1
ATOM 636 C CA . VAL A 1 85 ? -2.312 -4.141 17.109 1.00 96.25 85 VAL A CA 1
ATOM 637 C C . VAL A 1 85 ? -2.481 -3.068 16.033 1.00 96.25 85 VAL A C 1
ATOM 639 O O . VAL A 1 85 ? -1.536 -2.336 15.737 1.00 96.25 85 VAL A O 1
ATOM 642 N N . ASN A 1 86 ? -3.693 -2.908 15.500 1.00 95.62 86 ASN A N 1
ATOM 643 C CA . ASN A 1 86 ? -4.031 -1.831 14.571 1.00 95.62 86 ASN A CA 1
ATOM 644 C C . ASN A 1 86 ? -4.173 -0.493 15.321 1.00 95.62 86 ASN A C 1
ATOM 646 O O . ASN A 1 86 ? -5.267 -0.036 15.659 1.00 95.62 86 ASN A O 1
ATOM 650 N N . VAL A 1 87 ? -3.035 0.130 15.625 1.00 93.12 87 VAL A N 1
ATOM 651 C CA . VAL A 1 87 ? -2.969 1.416 16.335 1.00 93.12 87 VAL A CA 1
ATOM 652 C C . VAL A 1 87 ? -3.582 2.567 15.536 1.00 93.12 87 VAL A C 1
ATOM 654 O O . VAL A 1 87 ? -4.120 3.494 16.139 1.00 93.12 87 VAL A O 1
ATOM 657 N N . SER A 1 88 ? -3.546 2.503 14.202 1.00 91.75 88 SER A N 1
ATOM 658 C CA . SER A 1 88 ? -4.164 3.504 13.327 1.00 91.75 88 SER A CA 1
ATOM 659 C C . SER A 1 88 ? -5.670 3.557 13.550 1.00 91.75 88 SER A C 1
ATOM 661 O O . SER A 1 88 ? -6.218 4.636 13.762 1.00 91.75 88 SER A O 1
ATOM 663 N N . LEU A 1 89 ? -6.317 2.390 13.625 1.00 92.06 89 LEU A N 1
ATOM 664 C CA . LEU A 1 89 ? -7.748 2.308 13.891 1.00 92.06 89 LEU A CA 1
ATOM 665 C C . LEU A 1 89 ? -8.115 2.879 15.267 1.00 92.06 89 LEU A C 1
ATOM 667 O O . LEU A 1 89 ? -9.086 3.622 15.391 1.00 92.06 89 LEU A O 1
ATOM 671 N N . ILE A 1 90 ? -7.317 2.585 16.297 1.00 90.06 90 ILE A N 1
ATOM 672 C CA . ILE A 1 90 ? -7.524 3.159 17.634 1.00 90.06 90 ILE A CA 1
ATOM 673 C C . ILE A 1 90 ? -7.428 4.687 17.608 1.00 90.06 90 ILE A C 1
ATOM 675 O O . ILE A 1 90 ? -8.306 5.351 18.155 1.00 90.06 90 ILE A O 1
ATOM 679 N N . ARG A 1 91 ? -6.406 5.251 16.953 1.00 89.94 91 ARG A N 1
ATOM 680 C CA . ARG A 1 91 ? -6.238 6.709 16.860 1.00 89.94 91 ARG A CA 1
ATOM 681 C C . ARG A 1 91 ? -7.436 7.365 16.181 1.00 89.94 91 ARG A C 1
ATOM 683 O O . ARG A 1 91 ? -7.972 8.330 16.712 1.00 89.94 91 ARG A O 1
ATOM 690 N N . SER A 1 92 ? -7.910 6.804 15.069 1.00 89.19 92 SER A N 1
ATOM 691 C CA . SER A 1 92 ? -9.104 7.305 14.380 1.00 89.19 92 SER A CA 1
ATOM 692 C C . SER A 1 92 ? -10.346 7.267 15.279 1.00 89.19 92 SER A C 1
ATOM 694 O O . SER A 1 92 ? -11.111 8.231 15.316 1.00 89.19 92 SER A O 1
ATOM 696 N N . LEU A 1 93 ? -10.532 6.190 16.052 1.00 87.38 93 LEU A N 1
ATOM 697 C CA . LEU A 1 93 ? -11.632 6.070 17.016 1.00 87.38 93 LEU A CA 1
ATOM 698 C C . LEU A 1 93 ? -11.557 7.115 18.136 1.00 87.38 93 LEU A C 1
ATOM 700 O O . LEU A 1 93 ? -12.587 7.640 18.560 1.00 87.38 93 LEU A O 1
ATOM 704 N N . GLU A 1 94 ? -10.359 7.419 18.628 1.00 86.50 94 GLU A N 1
ATOM 705 C CA . GLU A 1 94 ? -10.143 8.451 19.643 1.00 86.50 94 GLU A CA 1
ATOM 706 C C . GLU A 1 94 ? -10.439 9.848 19.092 1.00 86.50 94 GLU A C 1
ATOM 708 O O . GLU A 1 94 ? -11.183 10.601 19.721 1.00 86.50 94 GLU A O 1
ATOM 713 N N . THR A 1 95 ? -9.956 10.169 17.889 1.00 84.12 95 THR A N 1
ATOM 714 C CA . THR A 1 95 ? -10.239 11.450 17.225 1.00 84.12 95 THR A CA 1
ATOM 715 C C . THR A 1 95 ? -11.739 11.657 17.017 1.00 84.12 95 THR A C 1
ATOM 717 O O . THR A 1 95 ? -12.265 12.724 17.332 1.00 84.12 95 THR A O 1
ATOM 720 N N . MET A 1 96 ? -12.461 10.625 16.568 1.00 79.56 96 MET A N 1
ATOM 721 C CA . MET A 1 96 ? -13.915 10.706 16.391 1.00 79.56 96 MET A CA 1
ATOM 722 C C . MET A 1 96 ? -14.663 10.904 17.718 1.00 79.56 96 MET A C 1
ATOM 724 O O . MET A 1 96 ? -15.647 11.645 17.761 1.00 79.56 96 MET A O 1
ATOM 728 N N . LYS A 1 97 ? -14.196 10.303 18.823 1.00 76.81 97 LYS A N 1
ATOM 729 C CA . LYS A 1 97 ? -14.799 10.515 20.152 1.00 76.81 97 LYS A CA 1
ATOM 730 C C . LYS A 1 97 ? -14.655 11.955 20.635 1.00 76.81 97 LYS A C 1
ATOM 732 O O . LYS A 1 97 ? -15.621 12.485 21.174 1.00 76.81 97 LYS A O 1
ATOM 737 N N . VAL A 1 98 ? -13.497 12.585 20.420 1.00 70.88 98 VAL A N 1
ATOM 738 C CA . VAL A 1 98 ? -13.255 13.987 20.813 1.00 70.88 98 VAL A CA 1
ATOM 739 C C . VAL A 1 98 ? -14.229 14.928 20.098 1.00 70.88 98 VAL A C 1
ATOM 741 O O . VAL A 1 98 ? -14.884 15.750 20.738 1.00 70.88 98 VAL A O 1
ATOM 744 N N . ILE A 1 99 ? -14.423 14.730 18.791 1.00 64.94 99 ILE A N 1
ATOM 745 C CA . ILE A 1 99 ? -15.359 15.529 17.984 1.00 64.94 99 ILE A CA 1
ATOM 746 C C . ILE A 1 99 ? -16.809 15.340 18.464 1.00 64.94 99 ILE A C 1
ATOM 748 O O . ILE A 1 99 ? -17.592 16.292 18.496 1.00 64.94 99 ILE A O 1
ATOM 752 N N . ALA A 1 100 ? -17.185 14.129 18.878 1.00 60.59 100 ALA A N 1
ATOM 753 C CA . ALA A 1 100 ? -18.521 13.866 19.409 1.00 60.59 100 ALA A CA 1
ATOM 754 C C . ALA A 1 100 ? -18.755 14.528 20.780 1.00 60.59 100 ALA A C 1
ATOM 756 O O . ALA A 1 100 ? -19.853 15.026 21.039 1.00 60.59 100 ALA A O 1
ATOM 757 N N . THR A 1 101 ? -17.744 14.570 21.655 1.00 59.84 101 THR A N 1
ATOM 758 C CA . THR A 1 101 ? -17.882 15.145 23.004 1.00 59.84 101 THR A CA 1
ATOM 759 C C . THR A 1 101 ? -17.857 16.672 23.027 1.00 59.84 101 THR A C 1
ATOM 761 O O . THR A 1 101 ? -18.572 17.270 23.834 1.00 59.84 101 THR A O 1
ATOM 764 N N . ASP A 1 102 ? -17.132 17.318 22.110 1.00 55.03 102 ASP A N 1
ATOM 765 C CA . ASP A 1 102 ? -17.062 18.787 22.042 1.00 55.03 102 ASP A CA 1
ATOM 766 C C . ASP A 1 102 ? -18.359 19.434 21.523 1.00 55.03 102 ASP A C 1
ATOM 768 O O . ASP A 1 102 ? -18.622 20.614 21.759 1.00 55.03 102 ASP A O 1
ATOM 772 N N . ASN A 1 103 ? -19.248 18.648 20.911 1.00 54.53 103 ASN A N 1
ATOM 773 C CA . ASN A 1 103 ? -20.561 19.114 20.463 1.00 54.53 103 ASN A CA 1
ATOM 774 C C . ASN A 1 103 ? -21.622 19.205 21.580 1.00 54.53 103 ASN A C 1
ATOM 776 O O . ASN A 1 103 ? -22.733 19.675 21.320 1.00 54.53 103 ASN A O 1
ATOM 780 N N . VAL A 1 104 ? -21.318 18.796 22.820 1.00 53.03 104 VAL A N 1
ATOM 781 C CA . VAL A 1 104 ? -22.326 18.732 23.900 1.00 53.03 104 VAL A CA 1
ATOM 782 C C . VAL A 1 104 ? -22.326 19.960 24.822 1.00 53.03 104 VAL A C 1
ATOM 784 O O . VAL A 1 104 ? -23.336 20.213 25.477 1.00 53.03 104 VAL A O 1
ATOM 787 N N . ILE A 1 105 ? -21.280 20.795 24.863 1.00 51.56 105 ILE A N 1
ATOM 7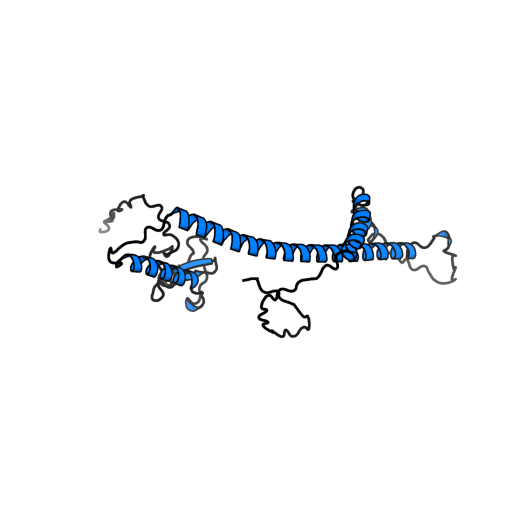88 C CA . ILE A 1 105 ? -21.278 21.996 25.726 1.00 51.56 105 ILE A CA 1
ATOM 789 C C . ILE A 1 105 ? -20.570 23.178 25.050 1.00 51.56 105 ILE A C 1
ATOM 791 O O . ILE A 1 105 ? -19.566 23.688 25.538 1.00 51.56 105 ILE A O 1
ATOM 795 N N . MET A 1 106 ? -21.136 23.692 23.958 1.00 47.94 106 MET A N 1
ATOM 796 C CA . MET A 1 106 ? -20.968 25.116 23.657 1.00 47.94 106 MET A CA 1
ATOM 797 C C . MET A 1 106 ? -22.230 25.855 24.112 1.00 47.94 106 MET A C 1
ATOM 799 O O . MET A 1 106 ? -23.320 25.550 23.615 1.00 47.94 106 MET A O 1
ATOM 803 N N . PRO A 1 107 ? -22.142 26.811 25.062 1.00 49.22 107 PRO A N 1
ATOM 804 C CA . PRO A 1 107 ? -23.281 27.659 25.376 1.00 49.22 107 PRO A CA 1
ATOM 805 C C . PRO A 1 107 ? -23.729 28.344 24.085 1.00 49.22 107 PRO A C 1
ATOM 807 O O . PRO A 1 107 ? -22.894 28.808 23.314 1.00 49.22 107 PRO A O 1
ATOM 810 N N . ALA A 1 108 ? -25.041 28.405 23.857 1.00 51.97 108 ALA A N 1
ATOM 811 C CA . ALA A 1 108 ? -25.689 29.009 22.692 1.00 51.97 108 ALA A CA 1
ATOM 812 C C . ALA A 1 108 ? -25.496 30.542 22.613 1.00 51.97 108 ALA A C 1
ATOM 814 O O . ALA A 1 108 ? -26.448 31.305 22.467 1.00 51.97 108 ALA A O 1
ATOM 815 N N . LYS A 1 109 ? -24.261 31.025 22.746 1.00 53.34 109 LYS A N 1
ATOM 816 C CA . LYS A 1 109 ? -23.861 32.408 22.537 1.00 53.34 109 LYS A CA 1
ATOM 817 C C . LYS A 1 109 ? -23.141 32.476 21.200 1.00 53.34 109 LYS A C 1
ATOM 819 O O . LYS A 1 109 ? -22.011 32.028 21.075 1.00 53.34 109 LYS A O 1
ATOM 824 N N . SER A 1 110 ? -23.879 32.994 20.217 1.00 58.78 110 SER A N 1
ATOM 825 C CA . SER A 1 110 ? -23.417 33.413 18.891 1.00 58.78 110 SER A CA 1
ATOM 826 C C . SER A 1 110 ? -22.440 32.445 18.225 1.00 58.78 110 SER A C 1
ATOM 828 O O . SER A 1 110 ? -21.232 32.676 18.226 1.00 58.78 110 SER A O 1
ATOM 830 N N . ARG A 1 111 ? -22.975 31.403 17.574 1.00 56.34 111 ARG A N 1
ATOM 831 C CA . ARG A 1 111 ? -22.231 30.779 16.477 1.00 56.34 111 ARG A CA 1
ATOM 832 C C . ARG A 1 111 ? -21.879 31.906 15.497 1.00 56.34 111 ARG A C 1
ATOM 834 O O . ARG A 1 111 ? -22.811 32.602 15.074 1.00 56.34 111 ARG A O 1
ATOM 841 N N . PRO A 1 112 ? -20.595 32.153 15.182 1.00 60.78 112 PRO A N 1
ATOM 842 C CA . PRO A 1 112 ? -20.275 32.998 14.048 1.00 60.78 112 PRO A CA 1
ATOM 843 C C . PRO A 1 112 ? -21.013 32.392 12.856 1.00 60.78 112 PRO A C 1
ATOM 845 O O . PRO A 1 112 ? -20.935 31.186 12.621 1.00 60.78 112 PRO A O 1
ATOM 848 N N . LYS A 1 113 ? -21.821 33.203 12.169 1.00 65.94 113 LYS A N 1
ATOM 849 C CA . LYS A 1 113 ? -22.329 32.826 10.854 1.00 65.94 113 LYS A CA 1
ATOM 850 C C . LYS A 1 113 ? -21.107 32.830 9.947 1.00 65.94 113 LYS A C 1
ATOM 852 O O . LYS A 1 113 ? -20.784 33.865 9.381 1.00 65.94 113 LYS A O 1
ATOM 857 N N . VAL A 1 114 ? -20.368 31.727 9.941 1.00 69.06 114 VAL A N 1
ATOM 858 C CA . VAL A 1 114 ? -19.374 31.490 8.906 1.00 69.06 114 VAL A CA 1
ATOM 859 C C . VAL A 1 114 ? -20.195 31.304 7.643 1.00 69.06 114 VAL A C 1
ATOM 861 O O . VAL A 1 114 ? -21.090 30.454 7.612 1.00 69.06 114 VAL A O 1
ATOM 864 N N . ASP A 1 115 ? -19.997 32.197 6.680 1.00 78.25 115 ASP A N 1
ATOM 865 C CA . ASP A 1 115 ? -20.636 32.061 5.385 1.00 78.25 115 ASP A CA 1
ATOM 866 C C . ASP A 1 115 ? -20.111 30.766 4.761 1.00 78.25 115 ASP A C 1
ATOM 868 O O . ASP A 1 115 ? -18.904 30.527 4.727 1.00 78.25 115 ASP A O 1
ATOM 872 N N . VAL A 1 116 ? -21.020 29.897 4.324 1.00 83.00 116 VAL A N 1
ATOM 873 C CA . VAL A 1 116 ? -20.660 28.631 3.671 1.00 83.00 116 VAL A CA 1
ATOM 874 C C . VAL A 1 116 ? -19.779 28.911 2.449 1.00 83.00 116 VAL A C 1
ATOM 876 O O . VAL A 1 116 ? -18.859 28.151 2.171 1.00 83.00 116 VAL A O 1
ATOM 879 N N . PHE A 1 117 ? -19.989 30.062 1.805 1.00 81.31 117 PHE A N 1
ATOM 880 C CA . PHE A 1 117 ? -19.211 30.510 0.657 1.00 81.31 117 PHE A CA 1
ATOM 881 C C . PHE A 1 117 ? -17.738 30.806 0.996 1.00 81.31 117 PHE A C 1
ATOM 883 O O . PHE A 1 117 ? -16.849 30.553 0.185 1.00 81.31 117 PHE A O 1
ATOM 890 N N . ASP A 1 118 ? -17.456 31.303 2.207 1.00 85.44 118 ASP A N 1
ATOM 891 C CA . ASP A 1 118 ? -16.080 31.566 2.653 1.00 85.44 118 ASP A CA 1
ATOM 892 C C . ASP A 1 118 ? -15.326 30.262 2.959 1.00 85.44 118 ASP A C 1
ATOM 894 O O . ASP A 1 118 ? -14.111 30.196 2.775 1.00 85.44 118 ASP A O 1
ATOM 898 N N . LEU A 1 119 ? -16.036 29.222 3.414 1.00 84.94 119 LEU A N 1
ATOM 899 C CA . LEU A 1 119 ? -15.478 27.889 3.670 1.00 84.94 119 LEU A CA 1
ATOM 900 C C . LEU A 1 119 ? -15.157 27.141 2.374 1.00 84.94 119 LEU A C 1
ATOM 902 O O . LEU A 1 119 ? -14.085 26.553 2.280 1.00 84.94 119 LEU A O 1
ATOM 906 N N . GLU A 1 120 ? -16.057 27.179 1.386 1.00 89.38 120 GLU A N 1
ATOM 907 C CA . GLU A 1 120 ? -15.818 26.573 0.067 1.00 89.38 120 GLU A CA 1
ATOM 908 C C . GLU A 1 120 ? -14.582 27.185 -0.590 1.00 89.38 120 GLU A C 1
ATOM 910 O O . GLU A 1 120 ? -13.678 26.463 -0.998 1.00 89.38 120 GLU A O 1
ATOM 915 N N . LYS A 1 121 ? -14.470 28.518 -0.571 1.00 92.56 121 LYS A N 1
ATOM 916 C CA . LYS A 1 121 ? -13.298 29.201 -1.117 1.00 92.56 121 LYS A CA 1
ATOM 917 C C . LYS A 1 121 ? -12.000 28.839 -0.386 1.00 92.56 121 LYS A C 1
ATOM 919 O O . LYS A 1 121 ? -10.982 28.629 -1.030 1.00 92.56 121 LYS A O 1
ATOM 924 N N . GLN A 1 122 ? -12.019 28.767 0.947 1.00 90.56 122 GLN A N 1
ATOM 925 C CA . GLN A 1 122 ? -10.836 28.352 1.713 1.00 90.56 122 GLN A CA 1
ATOM 926 C C . GLN A 1 122 ? -10.411 26.919 1.385 1.00 90.56 122 GLN A C 1
ATOM 928 O O . GLN A 1 122 ? -9.217 26.634 1.359 1.00 90.56 122 GLN A O 1
ATOM 933 N N . LEU A 1 123 ? -11.377 26.029 1.143 1.00 92.38 123 LEU A N 1
ATOM 934 C CA . LEU A 1 123 ? -11.099 24.658 0.741 1.00 92.38 123 LEU A CA 1
ATOM 935 C C . LEU A 1 123 ? -10.508 24.599 -0.674 1.00 92.38 123 LEU A C 1
ATOM 937 O O . LEU A 1 123 ? -9.532 23.885 -0.877 1.00 92.38 123 LEU A O 1
ATOM 941 N N . ASP A 1 124 ? -11.051 25.370 -1.617 1.00 93.81 124 ASP A N 1
ATOM 942 C CA . ASP A 1 124 ? -10.529 25.457 -2.986 1.00 93.81 124 ASP A CA 1
ATOM 943 C C . ASP A 1 124 ? -9.105 26.030 -3.019 1.00 93.81 124 ASP A C 1
ATOM 945 O O . ASP A 1 124 ? -8.239 25.479 -3.696 1.00 93.81 124 ASP A O 1
ATOM 949 N N . ASP A 1 125 ? -8.839 27.098 -2.257 1.00 92.50 125 ASP A N 1
ATOM 950 C CA . ASP A 1 125 ? -7.508 27.710 -2.159 1.00 92.50 125 ASP A CA 1
ATOM 951 C C . ASP A 1 125 ? -6.488 26.720 -1.554 1.00 92.50 125 ASP A C 1
ATOM 953 O O . ASP A 1 125 ? -5.370 26.600 -2.056 1.00 92.50 125 ASP A O 1
ATOM 957 N N . TYR A 1 126 ? -6.884 25.964 -0.521 1.00 92.81 126 TYR A N 1
ATOM 958 C CA . TYR A 1 126 ? -6.044 24.929 0.094 1.00 92.81 126 TYR A CA 1
ATOM 959 C C . TYR A 1 126 ? -5.750 23.771 -0.869 1.00 92.81 126 TYR A C 1
ATOM 961 O O . TYR A 1 126 ? -4.597 23.375 -1.035 1.00 92.81 126 TYR A O 1
ATOM 969 N N . LEU A 1 127 ? -6.783 23.256 -1.543 1.00 93.75 127 LEU A N 1
ATOM 970 C CA . LEU A 1 127 ? -6.629 22.185 -2.526 1.00 93.75 127 LEU A CA 1
ATOM 971 C C . LEU A 1 127 ? -5.761 22.629 -3.706 1.00 93.75 127 LEU A C 1
ATOM 973 O O . LEU A 1 127 ? -4.967 21.837 -4.200 1.00 93.75 127 LEU A O 1
ATOM 977 N N . ALA A 1 128 ? -5.883 23.880 -4.155 1.00 94.50 128 ALA A N 1
ATOM 978 C CA . ALA A 1 128 ? -5.056 24.412 -5.232 1.00 94.50 128 ALA A CA 1
ATOM 979 C C . ALA A 1 128 ? -3.571 24.489 -4.843 1.00 94.50 128 ALA A C 1
ATOM 981 O O . ALA A 1 128 ? -2.716 24.171 -5.668 1.00 94.50 128 ALA A O 1
ATOM 982 N N . GLU A 1 129 ? -3.255 24.883 -3.606 1.00 93.69 129 GLU A N 1
ATOM 983 C CA . GLU A 1 129 ? -1.876 24.919 -3.101 1.00 93.69 129 GLU A CA 1
ATOM 984 C C . GLU A 1 129 ? -1.265 23.512 -3.022 1.00 93.69 129 GLU A C 1
ATOM 986 O O . GLU A 1 129 ? -0.169 23.289 -3.539 1.00 93.69 129 GLU A O 1
ATOM 991 N N . GLU A 1 130 ? -2.002 22.547 -2.466 1.00 91.38 130 GLU A N 1
ATOM 992 C CA . GLU A 1 130 ? -1.555 21.152 -2.364 1.00 91.38 130 GLU A CA 1
ATOM 993 C C . GLU A 1 130 ? -1.374 20.510 -3.751 1.00 91.38 130 GLU A C 1
ATOM 995 O O . GLU A 1 130 ? -0.382 19.824 -4.007 1.00 91.38 130 GLU A O 1
ATOM 1000 N N . LEU A 1 131 ? -2.289 20.788 -4.687 1.00 93.31 131 LEU A N 1
ATOM 1001 C CA . LEU A 1 131 ? -2.201 20.275 -6.052 1.00 93.31 131 LEU A CA 1
ATOM 1002 C C . LEU A 1 131 ? -1.007 20.870 -6.810 1.00 93.31 131 LEU A C 1
ATOM 1004 O O . LEU A 1 131 ? -0.340 20.138 -7.535 1.00 93.31 131 LEU A O 1
ATOM 1008 N N . MET A 1 132 ? -0.707 22.163 -6.622 1.00 91.38 132 MET A N 1
ATOM 1009 C CA . MET A 1 132 ? 0.475 22.799 -7.220 1.00 91.38 132 MET A CA 1
ATOM 1010 C C . MET A 1 132 ? 1.778 22.187 -6.700 1.00 91.38 132 MET A C 1
ATOM 1012 O O . MET A 1 132 ? 2.683 21.917 -7.490 1.00 91.38 132 MET A O 1
ATOM 1016 N N . GLN A 1 133 ? 1.868 21.927 -5.392 1.00 88.19 133 GLN A N 1
ATOM 1017 C CA . GLN A 1 133 ? 3.046 21.287 -4.805 1.00 88.19 133 GLN A CA 1
ATOM 1018 C C . GLN A 1 133 ? 3.233 19.858 -5.338 1.00 88.19 133 GLN A C 1
ATOM 1020 O O . GLN A 1 133 ? 4.356 19.437 -5.619 1.00 88.19 133 GLN A O 1
ATOM 1025 N N . PHE A 1 134 ? 2.134 19.121 -5.522 1.00 86.44 134 PHE A N 1
ATOM 1026 C CA . PHE A 1 134 ? 2.176 17.787 -6.112 1.00 86.44 134 PHE A CA 1
ATOM 1027 C C . PHE A 1 134 ? 2.635 17.815 -7.575 1.00 86.44 134 PHE A C 1
ATOM 1029 O O . PHE A 1 134 ? 3.475 17.005 -7.954 1.00 86.44 134 PHE A O 1
ATOM 1036 N N . THR A 1 135 ? 2.132 18.750 -8.391 1.00 89.00 135 THR A N 1
ATOM 1037 C CA . THR A 1 135 ? 2.549 18.855 -9.798 1.00 89.00 135 THR A CA 1
ATOM 1038 C C . THR A 1 135 ? 4.028 19.200 -9.946 1.00 89.00 135 THR A C 1
ATOM 1040 O O . THR A 1 135 ? 4.687 18.587 -10.774 1.00 89.00 135 THR A O 1
ATOM 1043 N N . GLU A 1 136 ? 4.569 20.087 -9.101 1.00 89.69 136 GLU A N 1
ATOM 1044 C CA . GLU A 1 136 ? 6.002 20.431 -9.125 1.00 89.69 136 GLU A CA 1
ATOM 1045 C C . GLU A 1 136 ? 6.878 19.204 -8.810 1.00 89.69 136 GLU A C 1
ATOM 1047 O O . GLU A 1 136 ? 7.875 18.971 -9.482 1.00 89.69 136 GLU A O 1
ATOM 1052 N N . CYS A 1 137 ? 6.462 18.353 -7.863 1.00 85.31 137 CYS A N 1
ATOM 1053 C CA . CYS A 1 137 ? 7.185 17.111 -7.563 1.00 85.31 137 CYS A CA 1
ATOM 1054 C C . CYS A 1 137 ? 7.133 16.092 -8.713 1.00 85.31 137 CYS A C 1
ATOM 1056 O O . CYS A 1 137 ? 8.094 15.357 -8.924 1.00 85.31 137 CYS A O 1
ATOM 1058 N N . VAL A 1 138 ? 6.006 16.009 -9.427 1.00 90.12 138 VAL A N 1
ATOM 1059 C CA . VAL A 1 138 ? 5.865 15.095 -10.571 1.00 90.12 138 VAL A CA 1
ATOM 1060 C C . VAL A 1 138 ? 6.737 15.552 -11.737 1.00 90.12 138 VAL A C 1
ATOM 1062 O O . VAL A 1 138 ? 7.348 14.705 -12.382 1.00 90.12 138 VAL A O 1
ATOM 1065 N N . ASP A 1 139 ? 6.830 16.859 -11.984 1.00 90.75 139 ASP A N 1
ATOM 1066 C CA . ASP A 1 139 ? 7.676 17.407 -13.047 1.00 90.75 139 ASP A CA 1
ATOM 1067 C C . ASP A 1 139 ? 9.163 17.069 -12.803 1.00 90.75 139 ASP A C 1
ATOM 1069 O O . ASP A 1 139 ? 9.826 16.564 -13.708 1.00 90.75 139 ASP A O 1
ATOM 1073 N N . ASP A 1 140 ? 9.655 17.210 -11.564 1.00 89.00 140 ASP A N 1
ATOM 1074 C CA . ASP A 1 140 ? 11.030 16.829 -11.193 1.00 89.00 140 ASP A CA 1
ATOM 1075 C C . ASP A 1 140 ? 11.307 15.320 -11.408 1.00 89.00 140 ASP A C 1
ATOM 1077 O O . ASP A 1 140 ? 12.390 14.928 -11.857 1.00 89.00 140 ASP A O 1
ATOM 1081 N N . GLU A 1 141 ? 10.340 14.446 -11.095 1.00 92.75 141 GLU A N 1
ATOM 1082 C CA . GLU A 1 141 ? 10.469 12.998 -11.326 1.00 92.75 141 GLU A CA 1
ATOM 1083 C C . GLU A 1 141 ? 10.449 12.641 -12.820 1.00 92.75 141 GLU A C 1
ATOM 1085 O O . GLU A 1 141 ? 11.170 11.733 -13.247 1.00 92.75 141 GLU A O 1
ATOM 1090 N N . VAL A 1 142 ? 9.646 13.345 -13.623 1.00 94.81 142 VAL A N 1
ATOM 1091 C CA . VAL A 1 142 ? 9.598 13.160 -15.080 1.00 94.81 142 VAL A CA 1
ATOM 1092 C C . VAL A 1 142 ? 10.919 13.591 -15.718 1.00 94.81 142 VAL A C 1
ATOM 1094 O O . VAL A 1 142 ? 11.470 12.827 -16.511 1.00 94.81 142 VAL A O 1
ATOM 1097 N N . ASP A 1 143 ? 11.483 14.731 -15.313 1.00 92.88 143 ASP A N 1
ATOM 1098 C CA . ASP A 1 143 ? 12.780 15.207 -15.809 1.00 92.88 143 ASP A CA 1
ATOM 1099 C C . ASP A 1 143 ? 13.910 14.201 -15.509 1.00 92.88 143 ASP A C 1
ATOM 1101 O O . ASP A 1 143 ? 14.743 13.899 -16.372 1.00 92.88 143 ASP A O 1
ATOM 1105 N N . ALA A 1 144 ? 13.915 13.608 -14.309 1.00 93.31 144 ALA A N 1
ATOM 1106 C CA . ALA A 1 144 ? 14.882 12.573 -13.939 1.00 93.31 144 ALA A CA 1
ATOM 1107 C C . ALA A 1 144 ? 14.731 11.290 -14.782 1.00 93.31 144 ALA A C 1
ATOM 1109 O O . ALA A 1 144 ? 15.726 10.642 -15.133 1.00 93.31 144 ALA A O 1
ATOM 1110 N N . LEU A 1 145 ? 13.495 10.910 -15.124 1.00 95.06 145 LEU A N 1
ATOM 1111 C CA . LEU A 1 145 ? 13.227 9.774 -16.008 1.00 95.06 145 LEU A CA 1
ATOM 1112 C C . LEU A 1 145 ? 13.680 10.050 -17.444 1.00 95.06 145 LEU A C 1
ATOM 1114 O O . LEU A 1 145 ? 14.272 9.162 -18.063 1.00 95.06 145 LEU A O 1
ATOM 1118 N N . ASP A 1 146 ? 13.467 11.259 -17.959 1.00 95.00 146 ASP A N 1
ATOM 1119 C CA . ASP A 1 146 ? 13.918 11.652 -19.295 1.00 95.00 146 ASP A CA 1
ATOM 1120 C C . ASP A 1 146 ? 15.452 11.631 -19.408 1.00 95.00 146 ASP A C 1
ATOM 1122 O O . ASP A 1 146 ? 15.996 11.110 -20.391 1.00 95.00 146 ASP A O 1
ATOM 1126 N N . GLU A 1 147 ? 16.174 12.083 -18.375 1.00 95.81 147 GLU A N 1
ATOM 1127 C CA . GLU A 1 147 ? 17.638 11.966 -18.318 1.00 95.81 147 GLU A CA 1
ATOM 1128 C C . GLU A 1 147 ? 18.095 10.494 -18.313 1.00 95.81 147 GLU A C 1
ATOM 1130 O O . GLU A 1 147 ? 19.010 10.110 -19.054 1.00 95.81 147 GLU A O 1
ATOM 1135 N N . ALA A 1 148 ? 17.434 9.633 -17.534 1.00 95.25 148 ALA A N 1
ATOM 1136 C CA . ALA A 1 148 ? 17.747 8.207 -17.496 1.00 95.25 148 ALA A CA 1
ATOM 1137 C C . ALA A 1 148 ? 17.491 7.522 -18.851 1.00 95.25 148 ALA A C 1
ATOM 1139 O O . ALA A 1 148 ? 18.333 6.754 -19.332 1.00 95.25 148 ALA A O 1
ATOM 1140 N N . ILE A 1 149 ? 16.364 7.826 -19.502 1.00 95.25 149 ILE A N 1
ATOM 1141 C CA . ILE A 1 149 ? 16.027 7.328 -20.842 1.00 95.25 149 ILE A CA 1
ATOM 1142 C C . ILE A 1 149 ? 17.087 7.771 -21.853 1.00 95.25 149 ILE A C 1
ATOM 1144 O O . ILE A 1 149 ? 17.552 6.957 -22.658 1.00 95.25 149 ILE A O 1
ATOM 1148 N N . TYR A 1 150 ? 17.517 9.031 -21.792 1.00 94.94 150 TYR A N 1
ATOM 1149 C CA . TYR A 1 150 ? 18.572 9.558 -22.651 1.00 94.94 150 TYR A CA 1
ATOM 1150 C C . TYR A 1 150 ? 19.893 8.785 -22.490 1.00 94.94 150 TYR A C 1
ATOM 1152 O O . TYR A 1 150 ? 20.503 8.372 -23.484 1.00 94.94 150 TYR A O 1
ATOM 1160 N N . LEU A 1 151 ? 20.317 8.506 -21.253 1.00 95.62 151 LEU A N 1
ATOM 1161 C CA . LEU A 1 151 ? 21.528 7.722 -20.986 1.00 95.62 151 LEU A CA 1
ATOM 1162 C C . LEU A 1 151 ? 21.418 6.279 -21.497 1.00 95.62 151 LEU A C 1
ATOM 1164 O O . LEU A 1 151 ? 22.372 5.768 -22.090 1.00 95.62 151 LEU A O 1
ATOM 1168 N N . ILE A 1 152 ? 20.261 5.632 -21.330 1.00 95.25 152 ILE A N 1
ATOM 1169 C CA . ILE A 1 152 ? 20.015 4.278 -21.850 1.00 95.25 152 ILE A CA 1
ATOM 1170 C C . ILE A 1 152 ? 20.122 4.263 -23.379 1.00 95.25 152 ILE A C 1
ATOM 1172 O O . ILE A 1 152 ? 20.847 3.429 -23.929 1.00 95.25 152 ILE A O 1
ATOM 1176 N N . LYS A 1 153 ? 19.478 5.217 -24.069 1.00 95.00 153 LYS A N 1
ATOM 1177 C CA . LYS A 1 153 ? 19.568 5.359 -25.534 1.00 95.00 153 LYS A CA 1
ATOM 1178 C C . LYS A 1 153 ? 21.020 5.533 -25.993 1.00 95.00 153 LYS A C 1
ATOM 1180 O O . LYS A 1 153 ? 21.446 4.916 -26.971 1.00 95.00 153 LYS A O 1
ATOM 1185 N N . LYS A 1 154 ? 21.812 6.318 -25.259 1.00 94.69 154 LYS A N 1
ATOM 1186 C CA . LYS A 1 154 ? 23.238 6.528 -25.546 1.00 94.69 154 LYS A CA 1
ATOM 1187 C C . LYS A 1 154 ? 24.070 5.249 -25.398 1.00 94.69 154 LYS A C 1
ATOM 1189 O O . LYS A 1 154 ? 24.914 4.966 -26.250 1.00 94.69 154 LYS A O 1
ATOM 1194 N N . VAL A 1 155 ? 23.841 4.467 -24.342 1.00 96.25 155 VAL A N 1
ATOM 1195 C CA . VAL A 1 155 ? 24.520 3.175 -24.136 1.00 96.25 155 VAL A CA 1
ATOM 1196 C C . VAL A 1 155 ? 24.141 2.184 -25.233 1.00 96.25 155 VAL A C 1
ATOM 1198 O O . VAL A 1 155 ? 25.022 1.525 -25.782 1.00 96.25 155 VAL A O 1
ATOM 1201 N N . TYR A 1 156 ? 22.861 2.123 -25.596 1.00 95.06 156 TYR A N 1
ATOM 1202 C CA . TYR A 1 156 ? 22.362 1.238 -26.644 1.00 95.06 156 TYR A CA 1
ATOM 1203 C C . TYR A 1 156 ? 23.051 1.500 -27.996 1.00 95.06 156 TYR A C 1
ATOM 1205 O O . TYR A 1 156 ? 23.646 0.582 -28.562 1.00 95.06 156 TYR A O 1
ATOM 1213 N N . LYS A 1 157 ? 23.132 2.766 -28.436 1.00 94.38 157 LYS A N 1
ATOM 1214 C CA . LYS A 1 157 ? 23.878 3.154 -29.653 1.00 94.38 157 LYS A CA 1
ATOM 1215 C C . LYS A 1 157 ? 25.359 2.748 -29.612 1.00 94.38 157 LYS A C 1
ATOM 1217 O O . LYS A 1 157 ? 25.928 2.338 -30.622 1.00 94.38 157 LYS A O 1
ATOM 1222 N N . SER A 1 158 ? 26.002 2.851 -28.446 1.00 94.81 158 SER A N 1
ATOM 1223 C CA . SER A 1 158 ? 27.400 2.427 -28.265 1.00 94.81 158 SER A CA 1
ATOM 1224 C C . SER A 1 158 ? 27.570 0.911 -28.436 1.00 94.81 158 SER A C 1
ATOM 1226 O O . SER A 1 158 ? 28.521 0.456 -29.076 1.00 94.81 158 SER A O 1
ATOM 1228 N N . ILE A 1 159 ? 26.624 0.123 -27.912 1.00 94.06 159 ILE A N 1
ATOM 1229 C CA . ILE A 1 159 ? 26.606 -1.338 -28.062 1.00 94.06 159 ILE A CA 1
ATOM 1230 C C . ILE A 1 159 ? 26.415 -1.729 -29.532 1.00 94.06 159 ILE A C 1
ATOM 1232 O O . ILE A 1 159 ? 27.146 -2.589 -30.022 1.00 94.06 159 ILE A O 1
ATOM 1236 N N . GLU A 1 160 ? 25.503 -1.080 -30.259 1.00 94.06 160 GLU A N 1
ATOM 1237 C CA . GLU A 1 160 ? 25.286 -1.331 -31.693 1.00 94.06 160 GLU A CA 1
ATOM 1238 C C . GLU A 1 160 ? 26.527 -1.014 -32.539 1.00 94.06 160 GLU A C 1
ATOM 1240 O O . GLU A 1 160 ? 26.929 -1.808 -33.399 1.00 94.06 160 GLU A O 1
ATOM 1245 N N . ALA A 1 161 ? 27.192 0.111 -32.259 1.00 93.25 161 ALA A N 1
ATOM 1246 C CA . ALA A 1 161 ? 28.445 0.472 -32.917 1.00 93.25 161 ALA A CA 1
ATOM 1247 C C . ALA A 1 161 ? 29.548 -0.567 -32.645 1.00 93.25 161 ALA A C 1
ATOM 1249 O O . ALA A 1 161 ? 30.263 -0.981 -33.563 1.00 93.25 161 ALA A O 1
ATOM 1250 N N . TYR A 1 162 ? 29.662 -1.037 -31.399 1.00 94.75 162 TYR A N 1
ATOM 1251 C CA . TYR A 1 162 ? 30.616 -2.079 -31.023 1.00 94.75 162 TYR A CA 1
ATOM 1252 C C . TYR A 1 162 ? 30.316 -3.423 -31.703 1.00 94.75 162 TYR A C 1
ATOM 1254 O O . TYR A 1 162 ? 31.231 -4.066 -32.221 1.00 94.75 162 TYR A O 1
ATOM 1262 N N . ALA A 1 163 ? 29.046 -3.834 -31.750 1.00 91.62 163 ALA A N 1
ATOM 1263 C CA . ALA A 1 163 ? 28.613 -5.057 -32.422 1.00 91.62 163 ALA A CA 1
ATOM 1264 C C . ALA A 1 163 ? 28.916 -5.015 -33.929 1.00 91.62 163 ALA A C 1
ATOM 1266 O O . ALA A 1 163 ? 29.415 -5.991 -34.492 1.00 91.62 163 ALA A O 1
ATOM 1267 N N . THR A 1 164 ? 28.699 -3.864 -34.569 1.00 90.31 164 THR A N 1
ATOM 1268 C CA . THR A 1 164 ? 29.017 -3.648 -35.987 1.00 90.31 164 THR A CA 1
ATOM 1269 C C . THR A 1 164 ? 30.517 -3.791 -36.259 1.00 90.31 164 THR A C 1
ATOM 1271 O O . THR A 1 164 ? 30.914 -4.493 -37.190 1.00 90.31 164 THR A O 1
ATOM 1274 N N . GLU A 1 165 ? 31.376 -3.193 -35.427 1.00 92.56 165 GLU A N 1
ATOM 1275 C CA . GLU A 1 165 ? 32.834 -3.327 -35.570 1.00 92.56 165 GLU A CA 1
ATOM 1276 C C . GLU A 1 165 ? 33.319 -4.755 -35.268 1.00 92.56 165 GLU A C 1
ATOM 1278 O O . GLU A 1 165 ? 34.228 -5.246 -35.937 1.00 92.56 165 GLU A O 1
ATOM 1283 N N . MET A 1 166 ? 32.704 -5.455 -34.308 1.00 90.62 166 MET A N 1
ATOM 1284 C CA . MET A 1 166 ? 32.968 -6.878 -34.062 1.00 90.62 166 MET A CA 1
ATOM 1285 C C . MET A 1 166 ? 32.630 -7.729 -35.292 1.00 90.62 166 MET A C 1
ATOM 1287 O O . MET A 1 166 ? 33.475 -8.508 -35.729 1.00 90.62 166 MET A O 1
ATOM 1291 N N . ASN A 1 167 ? 31.459 -7.526 -35.902 1.00 87.94 167 ASN A N 1
ATOM 1292 C CA . ASN A 1 167 ? 31.056 -8.225 -37.128 1.00 87.94 167 ASN A CA 1
ATOM 1293 C C . ASN A 1 167 ? 32.001 -7.937 -38.302 1.00 87.94 167 ASN A C 1
ATOM 1295 O O . ASN A 1 167 ? 32.344 -8.843 -39.063 1.00 87.94 167 ASN A O 1
ATOM 1299 N N . ARG A 1 168 ? 32.496 -6.700 -38.423 1.00 86.31 168 ARG A N 1
ATOM 1300 C CA . ARG A 1 168 ? 33.488 -6.320 -39.442 1.00 86.31 168 ARG A CA 1
ATOM 1301 C C . ARG A 1 168 ? 34.838 -7.022 -39.260 1.00 86.31 168 ARG A C 1
ATOM 1303 O O . ARG A 1 168 ? 35.576 -7.186 -40.221 1.00 86.31 168 ARG A O 1
ATOM 1310 N N . ARG A 1 169 ? 35.192 -7.412 -38.031 1.00 84.88 169 ARG A N 1
ATOM 1311 C CA . ARG A 1 169 ? 36.444 -8.132 -37.733 1.00 84.88 169 ARG A CA 1
ATOM 1312 C C . ARG A 1 169 ? 36.324 -9.642 -37.888 1.00 84.88 169 ARG A C 1
ATOM 1314 O O . ARG A 1 169 ? 37.332 -10.295 -38.135 1.00 84.88 169 ARG A O 1
ATOM 1321 N N . THR A 1 170 ? 35.136 -10.202 -37.675 1.00 84.06 170 THR A N 1
ATOM 1322 C CA . THR A 1 170 ? 34.895 -11.649 -37.777 1.00 84.06 170 THR A CA 1
ATOM 1323 C C . THR A 1 170 ? 34.575 -12.093 -39.197 1.00 84.06 170 THR A C 1
ATOM 1325 O O . THR A 1 170 ? 34.864 -13.236 -39.545 1.00 84.06 170 THR A O 1
ATOM 1328 N N . THR A 1 171 ? 34.040 -11.196 -40.026 1.00 79.69 171 THR A N 1
ATOM 1329 C CA . THR A 1 171 ? 33.952 -11.377 -41.477 1.00 79.69 171 THR A CA 1
ATOM 1330 C C . THR A 1 171 ? 35.348 -11.223 -42.083 1.00 79.69 171 THR A C 1
ATOM 1332 O O . THR A 1 171 ? 35.737 -10.173 -42.578 1.00 79.69 171 THR A O 1
ATOM 1335 N N . PHE A 1 172 ? 36.157 -12.277 -41.967 1.00 65.31 172 PHE A N 1
ATOM 1336 C CA . PHE A 1 172 ? 37.361 -12.410 -42.779 1.00 65.31 172 PHE A CA 1
ATOM 1337 C C . PHE A 1 172 ? 36.929 -12.486 -44.243 1.00 65.31 172 PHE A C 1
ATOM 1339 O O . PHE A 1 172 ? 36.094 -13.326 -44.581 1.00 65.31 172 PHE A O 1
ATOM 1346 N N . ASP A 1 173 ? 37.494 -11.628 -45.095 1.00 64.12 173 ASP A N 1
ATOM 1347 C CA . ASP A 1 173 ? 37.366 -11.773 -46.543 1.00 64.12 173 ASP A CA 1
ATOM 1348 C C . ASP A 1 173 ? 37.844 -13.184 -46.909 1.00 64.12 173 ASP A C 1
ATOM 1350 O O . ASP A 1 173 ? 39.021 -13.519 -46.747 1.00 64.12 173 ASP A O 1
ATOM 1354 N N . GLU A 1 174 ? 36.923 -14.034 -47.372 1.00 64.75 174 GLU A N 1
ATOM 1355 C CA . GLU A 1 174 ? 37.221 -15.412 -47.789 1.00 64.75 174 GLU A CA 1
ATOM 1356 C C . GLU A 1 174 ? 38.305 -15.451 -48.886 1.00 64.75 174 GLU A C 1
ATOM 1358 O O . GLU A 1 174 ? 38.998 -16.457 -49.047 1.00 64.75 174 GLU A O 1
ATOM 1363 N N . ASP A 1 175 ? 38.512 -14.325 -49.573 1.00 64.94 175 ASP A N 1
ATOM 1364 C CA . ASP A 1 175 ? 39.527 -14.123 -50.603 1.00 64.94 175 ASP A CA 1
ATOM 1365 C C . ASP A 1 175 ? 40.955 -13.904 -50.053 1.00 64.94 175 ASP A C 1
ATOM 1367 O O . ASP A 1 175 ? 41.922 -14.097 -50.793 1.00 64.94 175 ASP A O 1
ATOM 1371 N N . ASP A 1 176 ? 41.118 -13.565 -48.766 1.00 56.28 176 ASP A N 1
ATOM 1372 C CA . ASP A 1 176 ? 42.422 -13.330 -48.113 1.00 56.28 176 ASP A CA 1
ATOM 1373 C C . ASP A 1 176 ? 42.879 -14.506 -47.229 1.00 56.28 176 ASP A C 1
ATOM 1375 O O . ASP A 1 176 ? 43.943 -14.464 -46.597 1.00 56.28 176 ASP A O 1
ATOM 1379 N N . VAL A 1 177 ? 42.129 -15.616 -47.228 1.00 58.69 177 VAL A N 1
ATOM 1380 C CA . VAL A 1 177 ? 42.573 -16.889 -46.645 1.00 58.69 177 VAL A CA 1
ATOM 1381 C C . VAL A 1 177 ? 43.587 -17.527 -47.592 1.00 58.69 177 VAL A C 1
ATOM 1383 O O . VAL A 1 177 ? 43.351 -18.555 -48.229 1.00 58.69 177 VAL A O 1
ATOM 1386 N N . GLY A 1 178 ? 44.764 -16.910 -47.685 1.00 58.66 178 GLY A N 1
ATOM 1387 C CA . GLY A 1 178 ? 45.949 -17.560 -48.209 1.00 58.66 178 GLY A CA 1
ATOM 1388 C C . GLY A 1 178 ? 46.137 -18.856 -47.432 1.00 58.66 178 GLY A C 1
ATOM 1389 O O . GLY A 1 178 ? 46.558 -18.831 -46.278 1.00 58.66 178 GLY A O 1
ATOM 1390 N N . LEU A 1 179 ? 45.771 -19.979 -48.055 1.00 55.94 179 LEU A N 1
ATOM 1391 C CA . LEU A 1 179 ? 45.966 -21.336 -47.561 1.00 55.94 179 LEU A CA 1
ATOM 1392 C C . LEU A 1 179 ? 47.437 -21.508 -47.169 1.00 55.94 179 LEU A C 1
ATOM 1394 O O . LEU A 1 179 ? 48.271 -21.929 -47.972 1.00 55.94 179 LEU A O 1
ATOM 1398 N N . LEU A 1 180 ? 47.763 -21.207 -45.915 1.00 53.12 180 LEU A N 1
ATOM 1399 C CA . LEU A 1 180 ? 48.961 -21.699 -45.263 1.00 53.12 180 LEU A CA 1
ATOM 1400 C C . LEU A 1 180 ? 48.758 -23.206 -45.131 1.00 53.12 180 LEU A C 1
ATOM 1402 O O . LEU A 1 180 ? 48.271 -23.709 -44.122 1.00 53.12 180 LEU A O 1
ATOM 1406 N N . GLN A 1 181 ? 49.093 -23.938 -46.195 1.00 54.09 181 GLN A N 1
ATOM 1407 C CA . GLN A 1 181 ? 49.308 -25.373 -46.128 1.00 54.09 181 GLN A CA 1
ATOM 1408 C C . GLN A 1 181 ? 50.485 -25.598 -45.185 1.00 54.09 181 GLN A C 1
ATOM 1410 O O . GLN A 1 181 ? 51.639 -25.600 -45.603 1.00 54.09 181 GLN A O 1
ATOM 1415 N N . VAL A 1 182 ? 50.195 -25.752 -43.896 1.00 60.38 182 VAL A N 1
ATOM 1416 C CA . VAL A 1 182 ? 51.169 -26.240 -42.927 1.00 60.38 182 VAL A CA 1
ATOM 1417 C C . VAL A 1 182 ? 51.188 -27.763 -43.079 1.00 60.38 182 VAL A C 1
ATOM 1419 O O . VAL A 1 182 ? 50.202 -28.420 -42.734 1.00 60.38 182 VAL A O 1
ATOM 1422 N N . PRO A 1 183 ? 52.250 -28.367 -43.639 1.00 57.75 183 PRO A N 1
ATOM 1423 C CA . PRO A 1 183 ? 52.267 -29.802 -43.872 1.00 57.75 183 PRO A CA 1
ATOM 1424 C C . PRO A 1 183 ? 52.347 -30.530 -42.526 1.00 57.75 183 PRO A C 1
ATOM 1426 O O . PRO A 1 183 ? 53.281 -30.310 -41.759 1.00 57.75 183 PRO A O 1
ATOM 1429 N N . GLY A 1 184 ? 51.388 -31.417 -42.251 1.00 66.56 184 GLY A N 1
ATOM 1430 C CA . GLY A 1 184 ? 51.450 -32.349 -41.117 1.00 66.56 184 GLY A CA 1
ATOM 1431 C C . GLY A 1 184 ? 50.477 -32.096 -39.963 1.00 66.56 184 GLY A C 1
ATOM 1432 O O . GLY A 1 184 ? 50.483 -32.879 -39.018 1.00 66.56 184 GLY A O 1
ATOM 1433 N N . LEU A 1 185 ? 49.615 -31.078 -40.032 1.00 54.38 185 LEU A N 1
ATOM 1434 C CA . LEU A 1 185 ? 48.505 -30.928 -39.087 1.00 54.38 185 LEU A CA 1
ATOM 1435 C C . LEU A 1 185 ? 47.245 -31.562 -39.683 1.00 54.38 185 LEU A C 1
ATOM 1437 O O . LEU A 1 185 ? 46.693 -31.083 -40.670 1.00 54.38 185 LEU A O 1
ATOM 1441 N N . THR A 1 186 ? 46.809 -32.679 -39.104 1.00 60.38 186 THR A N 1
ATOM 1442 C CA . THR A 1 186 ? 45.502 -33.274 -39.396 1.00 60.38 186 THR A CA 1
ATOM 1443 C C . THR A 1 186 ? 44.421 -32.272 -39.007 1.00 60.38 186 THR A C 1
ATOM 1445 O O . THR A 1 186 ? 44.430 -31.796 -37.872 1.00 60.38 186 THR A O 1
ATOM 1448 N N . ALA A 1 187 ? 43.532 -31.938 -39.945 1.00 57.09 187 ALA A N 1
ATOM 1449 C CA . ALA A 1 187 ? 42.435 -31.001 -39.738 1.00 57.09 187 ALA A CA 1
ATOM 1450 C C . ALA A 1 187 ? 41.666 -31.351 -38.455 1.00 57.09 187 ALA A C 1
ATOM 1452 O O . ALA A 1 187 ? 41.040 -32.407 -38.367 1.00 57.09 187 ALA A O 1
ATOM 1453 N N . TYR A 1 188 ? 41.761 -30.487 -37.445 1.00 57.62 188 TYR A N 1
ATOM 1454 C CA . TYR A 1 188 ? 40.846 -30.535 -36.317 1.00 57.62 188 TYR A CA 1
ATOM 1455 C C . TYR A 1 188 ? 39.542 -29.894 -36.775 1.00 57.62 188 TYR A C 1
ATOM 1457 O O . TYR A 1 188 ? 39.519 -28.725 -37.153 1.00 57.62 188 TYR A O 1
ATOM 1465 N N . ASP A 1 189 ? 38.486 -30.697 -36.769 1.00 51.72 189 ASP A N 1
ATOM 1466 C CA . ASP A 1 189 ? 37.130 -30.337 -37.168 1.00 51.72 189 ASP A CA 1
ATOM 1467 C C . ASP A 1 189 ? 36.510 -29.435 -36.083 1.00 5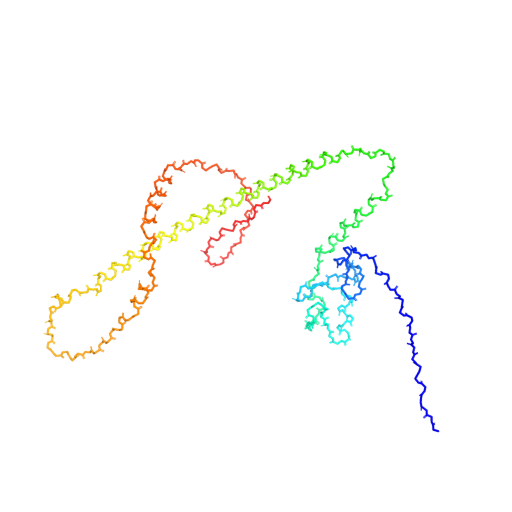1.72 189 ASP A C 1
ATOM 1469 O O . ASP A 1 189 ? 35.722 -29.865 -35.240 1.00 51.72 189 ASP A O 1
ATOM 1473 N N . TYR A 1 190 ? 36.963 -28.181 -36.013 1.00 53.38 190 TYR A N 1
ATOM 1474 C CA . TYR A 1 190 ? 36.347 -27.163 -35.168 1.00 53.38 190 TYR A CA 1
ATOM 1475 C C . TYR A 1 190 ? 35.125 -26.612 -35.895 1.00 53.38 190 TYR A C 1
ATOM 1477 O O . TYR A 1 190 ? 35.190 -25.602 -36.591 1.00 53.38 190 TYR A O 1
ATOM 1485 N N . ASN A 1 191 ? 33.999 -27.298 -35.723 1.00 57.66 191 ASN A N 1
ATOM 1486 C CA . ASN A 1 191 ? 32.693 -26.801 -36.124 1.00 57.66 191 ASN A CA 1
ATOM 1487 C C . ASN A 1 191 ? 32.297 -25.666 -35.158 1.00 57.66 191 ASN A C 1
ATOM 1489 O O . ASN A 1 191 ? 31.687 -25.907 -34.116 1.00 57.66 191 ASN A O 1
ATOM 1493 N N . TYR A 1 192 ? 32.753 -24.442 -35.438 1.00 55.34 192 TYR A N 1
ATOM 1494 C CA . TYR A 1 192 ? 32.309 -23.249 -34.717 1.00 55.34 192 TYR A CA 1
ATOM 1495 C C . TYR A 1 192 ? 30.856 -22.969 -35.110 1.00 55.34 192 TYR A C 1
ATOM 1497 O O . TYR A 1 192 ? 30.562 -22.624 -36.251 1.00 55.34 192 TYR A O 1
ATOM 1505 N N . ASP A 1 193 ? 29.945 -23.152 -34.159 1.00 58.94 193 ASP A N 1
ATOM 1506 C CA . ASP A 1 193 ? 28.520 -22.881 -34.321 1.00 58.94 193 ASP A CA 1
ATOM 1507 C C . ASP A 1 193 ? 28.273 -21.361 -34.380 1.00 58.94 193 ASP A C 1
ATOM 1509 O O . ASP A 1 193 ? 28.075 -20.693 -33.366 1.00 58.94 193 ASP A O 1
ATOM 1513 N N . TYR A 1 194 ? 28.344 -20.792 -35.586 1.00 56.25 194 TYR A N 1
ATOM 1514 C CA . TYR A 1 194 ? 28.039 -19.382 -35.865 1.00 56.25 194 TYR A CA 1
ATOM 1515 C C . TYR A 1 194 ? 26.527 -19.071 -35.839 1.00 56.25 194 TYR A C 1
ATOM 1517 O O . TYR A 1 194 ? 26.135 -17.925 -36.063 1.00 56.25 194 TYR A O 1
ATOM 1525 N N . GLY A 1 195 ? 25.661 -20.054 -35.553 1.00 57.25 195 GLY A N 1
ATOM 1526 C CA . GLY A 1 195 ? 24.205 -19.894 -35.608 1.00 57.25 195 GLY A CA 1
ATOM 1527 C C . GLY A 1 195 ? 23.616 -18.960 -34.546 1.00 57.25 195 GLY A C 1
ATOM 1528 O O . GLY A 1 195 ? 22.528 -18.431 -34.742 1.00 57.25 195 GLY A O 1
ATOM 1529 N N . TYR A 1 196 ? 24.325 -18.705 -33.441 1.00 54.72 196 TYR A N 1
ATOM 1530 C CA . TYR A 1 196 ? 23.735 -18.018 -32.284 1.00 54.72 196 TYR A CA 1
ATOM 1531 C C . TYR A 1 196 ? 23.713 -16.480 -32.381 1.00 54.72 196 TYR A C 1
ATOM 1533 O O . TYR A 1 196 ? 22.905 -15.836 -31.718 1.00 54.72 196 TYR A O 1
ATOM 1541 N N . TYR A 1 197 ? 24.580 -15.866 -33.197 1.00 53.91 197 TYR A N 1
ATOM 1542 C CA . TYR A 1 197 ? 24.674 -14.396 -33.282 1.00 53.91 197 TYR A CA 1
ATOM 1543 C C . TYR A 1 197 ? 23.706 -13.765 -34.294 1.00 53.91 197 TYR A C 1
ATOM 1545 O O . TYR A 1 197 ? 23.327 -12.607 -34.129 1.00 53.91 197 TYR A O 1
ATOM 1553 N N . ASN A 1 198 ? 23.271 -14.508 -35.316 1.00 54.19 198 ASN A N 1
ATOM 1554 C CA . ASN A 1 198 ? 22.409 -13.955 -36.366 1.00 54.19 198 ASN A CA 1
ATOM 1555 C C . ASN A 1 198 ? 20.928 -13.858 -35.967 1.00 54.19 198 ASN A C 1
ATOM 1557 O O . ASN A 1 198 ? 20.235 -12.976 -36.479 1.00 54.19 198 ASN A O 1
ATOM 1561 N N . ASP A 1 199 ? 20.451 -14.686 -35.031 1.00 55.28 199 ASP A N 1
ATOM 1562 C CA . ASP A 1 199 ? 19.048 -14.652 -34.581 1.00 55.28 199 ASP A CA 1
ATOM 1563 C C . ASP A 1 199 ? 18.713 -13.369 -33.801 1.00 55.28 199 ASP A C 1
ATOM 1565 O O . ASP A 1 199 ? 17.608 -12.851 -33.918 1.00 55.28 199 ASP A O 1
ATOM 1569 N N . PHE A 1 200 ? 19.673 -12.784 -33.073 1.00 53.88 200 PHE A N 1
ATOM 1570 C CA . PHE A 1 200 ? 19.437 -11.547 -32.312 1.00 53.88 200 PHE A CA 1
ATOM 1571 C C . PHE A 1 200 ? 19.321 -10.292 -33.191 1.00 53.88 200 PHE A C 1
ATOM 1573 O O . PHE A 1 200 ? 18.647 -9.340 -32.808 1.00 53.88 200 PHE A O 1
ATOM 1580 N N . VAL A 1 201 ? 19.964 -10.281 -34.363 1.00 53.81 201 VAL A N 1
ATOM 1581 C CA . VAL A 1 201 ? 20.008 -9.109 -35.257 1.00 53.81 201 VAL A CA 1
ATOM 1582 C C . VAL A 1 201 ? 18.870 -9.133 -36.283 1.00 53.81 201 VAL A C 1
ATOM 1584 O O . VAL A 1 201 ? 18.429 -8.084 -36.740 1.00 53.81 201 VAL A O 1
ATOM 1587 N N . THR A 1 202 ? 18.351 -10.311 -36.643 1.00 51.34 202 THR A N 1
ATOM 1588 C CA . THR A 1 202 ? 17.356 -10.436 -37.725 1.00 51.34 202 THR A CA 1
ATOM 1589 C C . THR A 1 202 ? 15.897 -10.437 -37.266 1.00 51.34 202 THR A C 1
ATOM 1591 O O . THR A 1 202 ? 15.029 -10.090 -38.066 1.00 51.34 202 THR A O 1
ATOM 1594 N N . THR A 1 203 ? 15.585 -10.749 -36.002 1.00 51.47 203 THR A N 1
ATOM 1595 C CA . THR A 1 203 ? 14.185 -10.737 -35.524 1.00 51.47 203 THR A CA 1
ATOM 1596 C C . THR A 1 203 ? 13.697 -9.374 -35.025 1.00 51.47 203 THR A C 1
ATOM 1598 O O . THR A 1 203 ? 12.510 -9.218 -34.750 1.00 51.47 203 THR A O 1
ATOM 1601 N N . GLY A 1 204 ? 14.579 -8.377 -34.927 1.00 47.56 204 GLY A N 1
ATOM 1602 C CA . GLY A 1 204 ? 14.242 -6.997 -34.571 1.00 47.56 204 GLY A CA 1
ATOM 1603 C C . GLY A 1 204 ? 14.062 -6.095 -35.792 1.00 47.56 204 GLY A C 1
ATOM 1604 O O . GLY A 1 204 ? 14.707 -5.059 -35.867 1.00 47.56 204 GLY A O 1
ATOM 1605 N N . SER A 1 205 ? 13.238 -6.467 -36.781 1.00 43.56 205 SER A N 1
ATOM 1606 C CA . SER A 1 205 ? 12.946 -5.567 -37.907 1.00 43.56 205 SER A CA 1
ATOM 1607 C C . SER A 1 205 ? 12.009 -4.432 -37.463 1.00 43.56 205 SER A C 1
ATOM 1609 O O . SER A 1 205 ? 10.799 -4.481 -37.689 1.00 43.56 205 SER A O 1
ATOM 1611 N N . VAL A 1 206 ? 12.563 -3.393 -36.842 1.00 51.12 206 VAL A N 1
ATOM 1612 C CA . VAL A 1 206 ? 11.912 -2.085 -36.652 1.00 51.12 206 VAL A CA 1
ATOM 1613 C C . VAL A 1 206 ? 12.192 -1.223 -37.893 1.00 51.12 206 VAL A C 1
ATOM 1615 O O . VAL A 1 206 ? 12.693 -0.114 -37.816 1.00 51.12 206 VAL A O 1
ATOM 1618 N N . ALA A 1 207 ? 11.914 -1.753 -39.086 1.00 48.66 207 ALA A N 1
ATOM 1619 C CA . ALA A 1 207 ? 12.397 -1.172 -40.345 1.00 48.66 207 ALA A CA 1
ATOM 1620 C C . ALA A 1 207 ? 11.718 0.150 -40.771 1.00 48.66 207 ALA A C 1
ATOM 1622 O O . ALA A 1 207 ? 12.076 0.685 -41.813 1.00 48.66 207 ALA A O 1
ATOM 1623 N N . ASP A 1 208 ? 10.787 0.700 -39.983 1.00 48.47 208 ASP A N 1
ATOM 1624 C CA . ASP A 1 208 ? 10.053 1.927 -40.333 1.00 48.47 208 ASP A CA 1
ATOM 1625 C C . ASP A 1 208 ? 10.148 3.056 -39.275 1.00 48.47 208 ASP A C 1
ATOM 1627 O O . ASP A 1 208 ? 9.479 4.076 -39.432 1.00 48.47 208 ASP A O 1
ATOM 1631 N N . SER A 1 209 ? 10.977 2.930 -38.220 1.00 51.62 209 SER A N 1
ATOM 1632 C CA . SER A 1 209 ? 11.119 3.975 -37.171 1.00 51.62 209 SER A CA 1
ATOM 1633 C C . SER A 1 209 ? 12.476 4.700 -37.156 1.00 51.62 209 SER A C 1
ATOM 1635 O O . SER A 1 209 ? 12.580 5.810 -36.635 1.00 51.62 209 SER A O 1
ATOM 1637 N N . ASP A 1 210 ? 13.515 4.129 -37.770 1.00 53.41 210 ASP A N 1
ATOM 1638 C CA . ASP A 1 210 ? 14.908 4.561 -37.551 1.00 53.41 210 ASP A CA 1
ATOM 1639 C C . ASP A 1 210 ? 15.270 5.918 -38.178 1.00 53.41 210 ASP A C 1
ATOM 1641 O O . ASP A 1 210 ? 16.261 6.543 -37.800 1.00 53.41 210 ASP A O 1
ATOM 1645 N N . GLN A 1 211 ? 14.473 6.408 -39.131 1.00 51.41 211 GLN A N 1
ATOM 1646 C CA . GLN A 1 211 ? 14.781 7.653 -39.843 1.00 51.41 211 GLN A CA 1
ATOM 1647 C C . GLN A 1 211 ? 14.205 8.909 -39.174 1.00 51.41 211 GLN A C 1
ATOM 1649 O O . GLN A 1 211 ? 14.578 10.011 -39.559 1.00 51.41 211 GLN A O 1
ATOM 1654 N N . LEU A 1 212 ? 13.337 8.755 -38.166 1.00 52.00 212 LEU A N 1
ATOM 1655 C CA . LEU A 1 212 ? 12.833 9.864 -37.345 1.00 52.00 212 LEU A CA 1
ATOM 1656 C C . LEU A 1 212 ? 13.635 10.045 -36.041 1.00 52.00 212 LEU A C 1
ATOM 1658 O O . LEU A 1 212 ? 13.736 11.164 -35.553 1.00 52.00 212 LEU A O 1
ATOM 1662 N N . GLU A 1 213 ? 14.278 8.997 -35.511 1.00 56.47 213 GLU A N 1
ATOM 1663 C CA . GLU A 1 213 ? 14.954 9.062 -34.199 1.00 56.47 213 GLU A CA 1
ATOM 1664 C C . GLU A 1 213 ? 16.406 9.577 -34.235 1.00 56.47 213 GLU A C 1
ATOM 1666 O O . GLU A 1 213 ? 16.924 10.058 -33.222 1.00 56.47 213 GLU A O 1
ATOM 1671 N N . ALA A 1 214 ? 17.096 9.492 -35.380 1.00 58.09 214 ALA A N 1
ATOM 1672 C CA . ALA A 1 214 ? 18.455 10.029 -35.501 1.00 58.09 214 ALA A CA 1
ATOM 1673 C C . ALA A 1 214 ? 18.469 11.567 -35.404 1.00 58.09 214 ALA A C 1
ATOM 1675 O O . ALA A 1 214 ? 19.296 12.121 -34.680 1.00 58.09 214 ALA A O 1
ATOM 1676 N N . ASP A 1 215 ? 17.499 12.228 -36.043 1.00 58.34 215 ASP A N 1
ATOM 1677 C CA . ASP A 1 215 ? 17.361 13.688 -36.034 1.00 58.34 215 ASP A CA 1
ATOM 1678 C C . ASP A 1 215 ? 16.908 14.223 -34.657 1.00 58.34 215 ASP A C 1
ATOM 1680 O O . ASP A 1 215 ? 17.283 15.330 -34.269 1.00 58.34 215 ASP A O 1
ATOM 1684 N N . GLU A 1 216 ? 16.150 13.440 -33.877 1.00 61.66 216 GLU A N 1
ATOM 1685 C CA . GLU A 1 216 ? 15.695 13.835 -32.533 1.00 61.66 216 GLU A CA 1
ATOM 1686 C C . GLU A 1 216 ? 16.826 13.858 -31.495 1.00 61.66 216 GLU A C 1
ATOM 1688 O O . GLU A 1 216 ? 16.846 14.726 -30.619 1.00 61.66 216 GLU A O 1
ATOM 1693 N N . ILE A 1 217 ? 17.795 12.944 -31.594 1.00 61.50 217 ILE A N 1
ATOM 1694 C CA . ILE A 1 217 ? 18.925 12.893 -30.653 1.00 61.50 217 ILE A CA 1
ATOM 1695 C C . ILE A 1 217 ? 19.902 14.046 -30.911 1.00 61.50 217 ILE A C 1
ATOM 1697 O O . ILE A 1 217 ? 20.330 14.700 -29.957 1.00 61.50 217 ILE A O 1
ATOM 1701 N N . ASP A 1 218 ? 20.173 14.368 -32.177 1.00 66.50 218 ASP A N 1
ATOM 1702 C CA . ASP A 1 218 ? 21.010 15.518 -32.539 1.00 66.50 218 ASP A CA 1
ATOM 1703 C C . ASP A 1 218 ? 20.319 16.852 -32.179 1.00 66.50 218 ASP A C 1
ATOM 1705 O O . ASP A 1 218 ? 20.971 17.800 -31.727 1.00 66.50 218 ASP A O 1
ATOM 1709 N N . ALA A 1 219 ? 18.985 16.927 -32.290 1.00 65.06 219 ALA A N 1
ATOM 1710 C CA . ALA A 1 219 ? 18.205 18.082 -31.840 1.00 65.06 219 ALA A CA 1
ATOM 1711 C C . ALA A 1 219 ? 18.208 18.251 -30.306 1.00 65.06 219 ALA A C 1
ATOM 1713 O O . ALA A 1 219 ? 18.249 19.382 -29.810 1.00 65.06 219 ALA A O 1
ATOM 1714 N N . PHE A 1 220 ? 18.211 17.152 -29.544 1.00 61.22 220 PHE A N 1
ATOM 1715 C CA . PHE A 1 220 ? 18.306 17.184 -28.081 1.00 61.22 220 PHE A CA 1
ATOM 1716 C C . PHE A 1 220 ? 19.693 17.647 -27.603 1.00 61.22 220 PHE A C 1
ATOM 1718 O O . PHE A 1 220 ? 19.784 18.490 -26.707 1.00 61.22 220 PHE A O 1
ATOM 1725 N N . GLU A 1 221 ? 20.779 17.185 -28.236 1.00 63.94 221 GLU A N 1
ATOM 1726 C CA . GLU A 1 221 ? 22.142 17.666 -27.950 1.00 63.94 221 GLU A CA 1
ATOM 1727 C C . GLU A 1 221 ? 22.330 19.158 -28.301 1.00 63.94 221 GLU A C 1
ATOM 1729 O O . GLU A 1 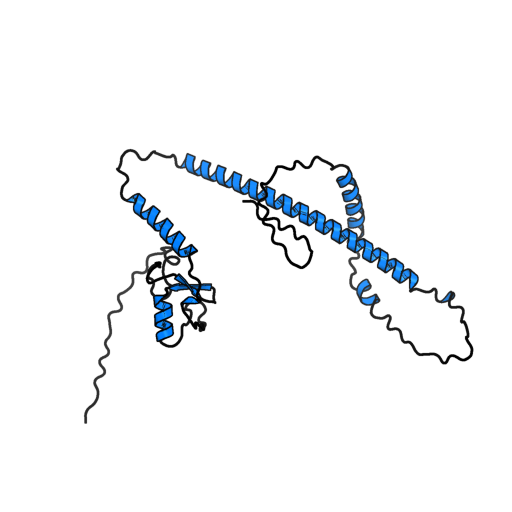221 ? 23.064 19.875 -27.608 1.00 63.94 221 GLU A O 1
ATOM 1734 N N . ALA A 1 222 ? 21.634 19.661 -29.328 1.00 64.25 222 ALA A N 1
ATOM 1735 C CA . ALA A 1 222 ? 21.634 21.081 -29.683 1.00 64.25 222 ALA A CA 1
ATOM 1736 C C . ALA A 1 222 ? 20.874 21.953 -28.660 1.00 64.25 222 ALA A C 1
ATOM 1738 O O . ALA A 1 222 ? 21.377 23.007 -28.271 1.00 64.25 222 ALA A O 1
ATOM 1739 N N . ASN A 1 223 ? 19.712 21.506 -28.167 1.00 57.31 223 ASN A N 1
ATOM 1740 C CA . ASN A 1 223 ? 18.906 22.256 -27.191 1.00 57.31 223 ASN A CA 1
ATOM 1741 C C . ASN A 1 223 ? 19.492 22.248 -25.766 1.00 57.31 223 ASN A C 1
ATOM 1743 O O . ASN A 1 223 ? 19.364 23.235 -25.036 1.00 57.31 223 ASN A O 1
ATOM 1747 N N . ASN A 1 224 ? 20.181 21.180 -25.354 1.00 55.34 224 ASN A N 1
ATOM 1748 C CA . ASN A 1 224 ? 20.770 21.109 -24.011 1.00 55.34 224 ASN A CA 1
ATOM 1749 C C . ASN A 1 224 ? 22.017 21.993 -23.829 1.00 55.34 224 ASN A C 1
ATOM 1751 O O . ASN A 1 224 ? 22.340 22.383 -22.707 1.00 55.34 224 ASN A O 1
ATOM 1755 N N . ASN A 1 225 ? 22.698 22.377 -24.914 1.00 51.56 225 ASN A N 1
ATOM 1756 C CA . ASN A 1 225 ? 23.829 23.306 -24.827 1.00 51.56 225 ASN A CA 1
ATOM 1757 C C . ASN A 1 225 ? 23.402 24.768 -24.594 1.00 51.56 225 ASN A C 1
ATOM 1759 O O . ASN A 1 225 ? 24.145 25.511 -23.948 1.00 51.56 225 ASN A O 1
ATOM 1763 N N . ASP A 1 226 ? 22.204 25.164 -25.038 1.00 46.06 226 ASP A N 1
ATOM 1764 C CA . ASP A 1 226 ? 21.652 26.509 -24.805 1.00 46.06 226 ASP A CA 1
ATOM 1765 C C . ASP A 1 226 ? 20.872 26.623 -23.478 1.00 46.06 226 ASP A C 1
ATOM 1767 O O . ASP A 1 226 ? 20.719 27.720 -22.935 1.00 46.06 226 ASP A O 1
ATOM 1771 N N . THR A 1 227 ? 20.473 25.497 -22.874 1.00 45.53 227 THR A N 1
ATOM 1772 C CA . THR A 1 227 ? 19.703 25.454 -21.615 1.00 45.53 227 THR A CA 1
ATOM 1773 C C . THR A 1 227 ? 20.589 25.282 -20.371 1.00 45.53 227 THR A C 1
ATOM 1775 O O . THR A 1 227 ? 20.168 24.739 -19.355 1.00 45.53 227 THR A O 1
ATOM 1778 N N . ARG A 1 228 ? 21.807 25.856 -20.364 1.00 44.25 228 ARG A N 1
ATOM 1779 C CA . ARG A 1 228 ? 22.508 26.216 -19.105 1.00 44.25 228 ARG A CA 1
ATOM 1780 C C . ARG A 1 228 ? 21.827 27.430 -18.458 1.00 44.25 228 ARG A C 1
ATOM 1782 O O . ARG A 1 228 ? 22.451 28.458 -18.193 1.00 44.25 228 ARG A O 1
ATOM 1789 N N . ILE A 1 229 ? 20.526 27.316 -18.210 1.00 41.59 229 ILE A N 1
ATOM 1790 C CA . ILE A 1 229 ? 19.749 28.247 -17.405 1.00 41.59 229 ILE A CA 1
ATOM 1791 C C . ILE A 1 229 ? 19.892 27.796 -15.955 1.00 41.59 229 ILE A C 1
ATOM 1793 O O . ILE A 1 229 ? 19.442 26.728 -15.569 1.00 41.59 229 ILE A O 1
ATOM 1797 N N . ALA A 1 230 ? 20.582 28.638 -15.187 1.00 44.91 230 ALA A N 1
ATOM 1798 C CA . ALA A 1 230 ? 20.566 28.750 -13.733 1.00 44.91 230 ALA A CA 1
ATOM 1799 C C . ALA A 1 230 ? 19.594 27.802 -13.001 1.00 44.91 230 ALA A C 1
ATOM 1801 O O . ALA A 1 230 ? 18.441 28.159 -12.751 1.00 44.91 230 ALA A O 1
ATOM 1802 N N . SER A 1 231 ? 20.097 26.648 -12.564 1.00 44.12 231 SER A N 1
ATOM 1803 C CA . SER A 1 231 ? 19.459 25.845 -11.529 1.00 44.12 231 SER A CA 1
ATOM 1804 C C . SER A 1 231 ? 19.384 26.684 -10.250 1.00 44.12 231 SER A C 1
ATOM 1806 O O . SER A 1 231 ? 20.359 26.896 -9.526 1.00 44.12 231 SER A O 1
ATOM 1808 N N . ARG A 1 232 ? 18.202 27.254 -10.001 1.00 40.78 232 ARG A N 1
ATOM 1809 C CA . ARG A 1 232 ? 17.836 27.846 -8.717 1.00 40.78 232 ARG A CA 1
ATOM 1810 C C . ARG A 1 232 ? 17.612 26.696 -7.745 1.00 40.78 232 ARG A C 1
ATOM 1812 O O . ARG A 1 232 ? 16.497 26.222 -7.594 1.00 40.78 232 ARG A O 1
ATOM 1819 N N . SER A 1 233 ? 18.670 26.296 -7.052 1.00 40.62 233 SER A N 1
ATOM 1820 C CA . SER A 1 233 ? 18.577 25.474 -5.849 1.00 40.62 233 SER A CA 1
ATOM 1821 C C . SER A 1 233 ? 17.789 26.247 -4.782 1.00 40.62 233 SER A C 1
ATOM 1823 O O . SER A 1 233 ? 18.355 27.031 -4.016 1.00 40.62 233 SER A O 1
ATOM 1825 N N . ARG A 1 234 ? 16.460 26.094 -4.742 1.00 43.47 234 ARG A N 1
ATOM 1826 C CA . ARG A 1 234 ? 15.713 26.362 -3.512 1.00 43.47 234 ARG A CA 1
ATOM 1827 C C . ARG A 1 234 ? 15.953 25.165 -2.610 1.00 43.47 234 ARG A C 1
ATOM 1829 O O . ARG A 1 234 ? 15.627 24.042 -2.963 1.00 43.47 234 ARG A O 1
ATOM 1836 N N . ALA A 1 235 ? 16.596 25.436 -1.482 1.00 38.47 235 ALA A N 1
ATOM 1837 C CA . ALA A 1 235 ? 16.879 24.456 -0.453 1.00 38.47 235 ALA A CA 1
ATOM 1838 C C . ALA A 1 235 ? 15.574 23.795 0.016 1.00 38.47 235 ALA A C 1
ATOM 1840 O O . ALA A 1 235 ? 14.837 24.372 0.817 1.00 38.47 235 ALA A O 1
ATOM 1841 N N . CYS A 1 236 ? 15.313 22.581 -0.461 1.00 37.50 236 CYS A N 1
ATOM 1842 C CA . CYS A 1 236 ? 14.562 21.616 0.321 1.00 37.50 236 CYS A CA 1
ATOM 1843 C C . CYS A 1 236 ? 15.420 21.311 1.552 1.00 37.50 236 CYS A C 1
ATOM 1845 O O . CYS A 1 236 ? 16.610 21.023 1.434 1.00 37.50 236 CYS A O 1
ATOM 1847 N N . SER A 1 237 ? 14.864 21.480 2.750 1.00 41.78 237 SER A N 1
ATOM 1848 C CA . SER A 1 237 ? 15.570 21.167 3.990 1.00 41.78 237 SER A CA 1
ATOM 1849 C C . SER A 1 237 ? 15.783 19.655 4.075 1.00 41.78 237 SER A C 1
ATOM 1851 O O . SER A 1 237 ? 14.912 18.924 4.548 1.00 41.78 237 SER A O 1
ATOM 1853 N N . GLU A 1 238 ? 16.929 19.192 3.595 1.00 40.62 238 GLU A N 1
ATOM 1854 C CA . GLU A 1 238 ? 17.369 17.810 3.731 1.00 40.62 238 GLU A CA 1
ATOM 1855 C C . GLU A 1 238 ? 17.604 17.501 5.213 1.00 40.62 238 GLU A C 1
ATOM 1857 O O . GLU A 1 238 ? 18.388 18.154 5.903 1.00 40.62 238 GLU A O 1
ATOM 1862 N N . THR A 1 239 ? 16.894 16.498 5.722 1.00 40.47 239 THR A N 1
ATOM 1863 C CA . THR A 1 239 ? 17.266 15.821 6.967 1.00 40.47 239 THR A CA 1
ATOM 1864 C C . THR A 1 239 ? 17.910 14.508 6.553 1.00 40.47 239 THR A C 1
ATOM 1866 O O . THR A 1 239 ? 17.222 13.522 6.312 1.00 40.47 239 THR A O 1
ATOM 1869 N N . SER A 1 240 ? 19.233 14.517 6.397 1.00 41.38 240 SER A N 1
ATOM 1870 C CA . SER A 1 240 ? 20.013 13.328 6.062 1.00 41.38 240 SER A CA 1
ATOM 1871 C C . SER A 1 240 ? 20.081 12.393 7.273 1.00 41.38 240 SER A C 1
ATOM 1873 O O . SER A 1 240 ? 20.537 12.780 8.351 1.00 41.38 240 SER A O 1
ATOM 1875 N N . VAL A 1 241 ? 19.618 11.155 7.102 1.00 42.56 241 VAL A N 1
ATOM 1876 C CA . VAL A 1 241 ? 19.880 10.048 8.028 1.00 42.56 241 VAL A CA 1
ATOM 1877 C C . VAL A 1 241 ? 20.944 9.184 7.369 1.00 42.56 241 VAL A C 1
ATOM 1879 O O . VAL A 1 241 ? 20.658 8.480 6.406 1.00 42.56 241 VAL A O 1
ATOM 1882 N N . GLU A 1 242 ? 22.176 9.276 7.859 1.00 41.41 242 GLU A N 1
ATOM 1883 C CA . GLU A 1 242 ? 23.275 8.418 7.418 1.00 41.41 242 GLU A CA 1
ATOM 1884 C C . GLU A 1 242 ? 23.065 7.014 8.011 1.00 41.41 242 GLU A C 1
ATOM 1886 O O . GLU A 1 242 ? 23.116 6.826 9.229 1.00 41.41 242 GLU A O 1
ATOM 1891 N N . MET A 1 243 ? 22.779 6.030 7.157 1.00 43.00 243 MET A N 1
ATOM 1892 C CA . MET A 1 243 ? 22.929 4.609 7.472 1.00 43.00 243 MET A CA 1
ATOM 1893 C C . MET A 1 243 ? 24.070 4.077 6.609 1.00 43.00 243 MET A C 1
ATOM 1895 O O . MET A 1 243 ? 23.989 4.096 5.384 1.00 43.00 243 MET A O 1
ATOM 1899 N N . GLU A 1 244 ? 25.163 3.678 7.259 1.00 40.53 244 GLU A N 1
ATOM 1900 C CA . GLU A 1 244 ? 26.296 3.033 6.600 1.00 40.53 244 GLU A CA 1
ATOM 1901 C C . GLU A 1 244 ? 25.956 1.560 6.347 1.00 40.53 244 GLU A C 1
ATOM 1903 O O . GLU A 1 244 ? 25.903 0.758 7.283 1.00 40.53 244 GLU A O 1
ATOM 1908 N N . ASP A 1 245 ? 25.762 1.203 5.079 1.00 44.59 245 ASP A N 1
ATOM 1909 C CA . ASP A 1 245 ? 25.655 -0.186 4.645 1.00 44.59 245 ASP A CA 1
ATOM 1910 C C . ASP A 1 245 ? 27.031 -0.684 4.160 1.00 44.59 245 ASP A C 1
ATOM 1912 O O . ASP A 1 245 ? 27.726 -0.030 3.379 1.00 44.59 245 ASP A O 1
ATOM 1916 N N . GLU A 1 246 ? 27.420 -1.883 4.601 1.00 50.44 246 GLU A N 1
ATOM 1917 C CA . GLU A 1 246 ? 28.746 -2.520 4.448 1.00 50.44 246 GLU A CA 1
ATOM 1918 C C . GLU A 1 246 ? 29.204 -2.814 2.996 1.00 50.44 246 GLU A C 1
ATOM 1920 O O . GLU A 1 246 ? 30.233 -3.459 2.790 1.00 50.44 246 GLU A O 1
ATOM 1925 N N . PHE A 1 247 ? 28.480 -2.349 1.971 1.00 47.91 247 PHE A N 1
ATOM 1926 C CA . PHE A 1 247 ? 28.724 -2.701 0.564 1.00 47.91 247 PHE A CA 1
ATOM 1927 C C . PHE A 1 247 ? 29.168 -1.553 -0.353 1.00 47.91 247 PHE A C 1
ATOM 1929 O O . PHE A 1 247 ? 29.352 -1.787 -1.545 1.00 47.91 247 PHE A O 1
ATOM 1936 N N . GLY A 1 248 ? 29.434 -0.352 0.170 1.00 42.88 248 GLY A N 1
ATOM 1937 C CA . GLY A 1 248 ? 30.158 0.690 -0.579 1.00 42.88 248 GLY A CA 1
ATOM 1938 C C . GLY A 1 248 ? 29.460 1.197 -1.848 1.00 42.88 248 GLY A C 1
ATOM 1939 O O . GLY A 1 248 ? 30.134 1.624 -2.784 1.00 42.88 248 GLY A O 1
ATOM 1940 N N . PHE A 1 249 ? 28.128 1.151 -1.882 1.00 36.72 249 PHE A N 1
ATOM 1941 C CA . PHE A 1 249 ? 27.324 1.848 -2.880 1.00 36.72 249 PHE A CA 1
ATOM 1942 C C . PHE A 1 249 ? 26.602 3.008 -2.194 1.00 36.72 249 PHE A C 1
ATOM 1944 O O . PHE A 1 249 ? 25.736 2.777 -1.353 1.00 36.72 249 PHE A O 1
ATOM 1951 N N . ASP A 1 250 ? 26.952 4.241 -2.562 1.00 39.66 250 ASP A N 1
ATOM 1952 C CA . ASP A 1 250 ? 26.230 5.439 -2.133 1.00 39.66 250 ASP A CA 1
ATOM 1953 C C . ASP A 1 250 ? 24.846 5.449 -2.799 1.00 39.66 250 ASP A C 1
ATOM 1955 O O . ASP A 1 250 ? 24.683 5.876 -3.942 1.00 39.66 250 ASP A O 1
ATOM 1959 N N . TYR A 1 251 ? 23.835 4.937 -2.098 1.00 39.47 251 TYR A N 1
ATOM 1960 C CA . TYR A 1 251 ? 22.439 5.099 -2.491 1.00 39.47 251 TYR A CA 1
ATOM 1961 C C . TYR A 1 251 ? 21.919 6.422 -1.921 1.00 39.47 251 TYR A C 1
ATOM 1963 O O . TYR A 1 251 ? 21.627 6.529 -0.730 1.00 39.47 251 TYR A O 1
ATOM 1971 N N . ILE A 1 252 ? 21.778 7.440 -2.774 1.00 50.69 252 ILE A N 1
ATOM 1972 C CA . ILE A 1 252 ? 21.073 8.674 -2.410 1.00 50.69 252 ILE A CA 1
ATOM 1973 C C . ILE A 1 252 ? 19.577 8.357 -2.391 1.00 50.69 252 ILE A C 1
ATOM 1975 O O . ILE A 1 252 ? 18.911 8.286 -3.423 1.00 50.69 252 ILE A O 1
ATOM 1979 N N . HIS A 1 253 ? 19.046 8.120 -1.197 1.00 39.41 253 HIS A N 1
ATOM 1980 C CA . HIS A 1 253 ? 17.616 7.955 -0.993 1.00 39.41 253 HIS A CA 1
ATOM 1981 C C . HIS A 1 253 ? 16.973 9.349 -0.962 1.00 39.41 253 HIS A C 1
ATOM 1983 O O . HIS A 1 253 ? 17.015 10.032 0.060 1.00 39.41 253 HIS A O 1
ATOM 1989 N N . HIS A 1 254 ? 16.364 9.787 -2.067 1.00 44.28 254 HIS A N 1
ATOM 1990 C CA . HIS A 1 254 ? 15.515 10.980 -2.047 1.00 44.28 254 HIS A CA 1
ATOM 1991 C C . HIS A 1 254 ? 14.257 10.666 -1.227 1.00 44.28 254 HIS A C 1
ATOM 1993 O O . HIS A 1 254 ? 13.339 9.967 -1.657 1.00 44.28 254 HIS A O 1
ATOM 1999 N N . SER A 1 255 ? 14.256 11.100 0.030 1.00 42.75 255 SER A N 1
ATOM 2000 C CA . SER A 1 255 ? 13.097 11.012 0.908 1.00 42.75 255 SER A CA 1
ATOM 2001 C C . SER A 1 255 ? 12.075 12.084 0.534 1.00 42.75 255 SER A C 1
ATOM 2003 O O . SER A 1 255 ? 12.398 13.268 0.534 1.00 42.75 255 SER A O 1
ATOM 2005 N N . LYS A 1 256 ? 10.856 11.615 0.256 1.00 46.84 256 LYS A N 1
ATOM 2006 C CA . LYS A 1 256 ? 9.585 12.325 0.036 1.00 46.84 256 LYS A CA 1
ATOM 2007 C C . LYS A 1 256 ? 9.558 13.807 0.438 1.00 46.84 256 LYS A C 1
ATOM 2009 O O . LYS A 1 256 ? 9.735 14.135 1.614 1.00 46.84 256 LYS A O 1
ATOM 2014 N N . CYS A 1 257 ? 9.179 14.649 -0.526 1.00 38.25 257 CYS A N 1
ATOM 2015 C CA . CYS A 1 257 ? 8.586 15.961 -0.280 1.0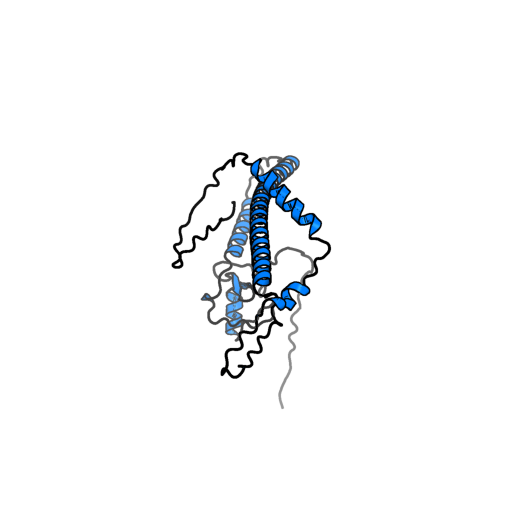0 38.25 257 CYS A CA 1
ATOM 2016 C C . CYS A 1 257 ? 7.430 15.824 0.724 1.00 38.25 257 CYS A C 1
ATOM 2018 O O . CYS A 1 257 ? 6.618 14.899 0.633 1.00 38.25 257 CYS A O 1
ATOM 2020 N N . LYS A 1 258 ? 7.431 16.698 1.730 1.00 46.44 258 LYS A N 1
ATOM 2021 C CA . LYS A 1 258 ? 6.431 16.752 2.797 1.00 46.44 258 LYS A CA 1
ATOM 2022 C C . LYS A 1 258 ? 5.320 17.725 2.460 1.00 46.44 258 LYS A C 1
ATOM 2024 O O . LYS A 1 258 ? 5.648 18.777 1.865 1.00 46.44 258 LYS A O 1
#

Organism: Panagrellus redivivus (NCBI:txid6233)

Foldseek 3Di:
DDDDDDDDPDDDPDDDDPDDPPPLVLQAFPPPRHGADPPFFFFFQAPVGDTHGPNVQVVVVVVPFDADPPVRDTGDDPDPVVTDTPVVSVVVVVVVVVVVVVVPDDPPDDDPPPPVVNVVVVVVVVVVVVVVVVVVVVVVVVVVVVVVVLVVVVVVVVVVVVVVVVVVVVPDPPVPPPPPPPDPDDDDPPPDPPPPPPVVVPVPCPVPPPVVVVVVSVVVVVVVVVPPPDPPPPDPPDPDDDDDDPPPDPDPPPDDDD

Radius of gyration: 36.65 Å; chains: 1; bounding box: 92×82×79 Å